Protein AF-A0A4R2LAF1-F1 (afdb_monomer)

Radius of gyration: 27.37 Å; Cα contacts (8 Å, |Δi|>4): 621; chains: 1; bounding box: 64×59×83 Å

pLDDT: mean 70.0, std 19.22, range [23.25, 94.69]

Foldseek 3Di:
DDPVVVVVVVVVVVVVVVVVVVVVPDDDDDDDDDDDDDDDPPPDPDLEWDFDQDDPPDDDDDDDDGDTKTWGQEVVSVCVPVQPPAPDWDKADDPFKIKIWGWDDDDAFIWTKIWIWGHDPRGIITDPDTFTGDQAVAWDWDDDPNWIKIKHKDALPKDKDKPVDDAFDWDGRDPRMIMTMYTDPDQPVNIWIAINNDTDDPVVVNPPPPDDLQFDWDLDPVVVVVRVVADPDWDWEDDPFKIKIKGFPAADPDLQKTKIWIAMFGADPRITTRRPPGGDIDIDGAFDWAWDQDPNWIKTKHKYAQPDPKDKDKPDDDDWDWDQDPPNMIITMYTDRDDPVPIWIDINNDTDDHVVVPD

Organism: NCBI:txid1796636

Sequence (359 aa):
MSRKKIIVLAIVLFFLINIWGFLSGNISLKFSRTKRAETEAVAEDSREKIIIEETAAGADDETQQAEQVVYYPTEEALIEEESKGTSNYFIVRGDSTLLFFREEDSDGIKSFYVLAFVIEADGYYYSQDTMRVKNASEQTLQINQGEYYIYFYVEDKDVVEDSLGGEFQRVPAGDGVELLARYIDCPIEEYELYINGVLMDLSDGYNLGDKSSEDIPFYTLEDYISALGLGEKYLLVQGDRTLLIVEESGEGNASDTLRFSFAAAEKINGAYYDRGENVKSGQVLLRRYMIEEVQGEYYMLYLRGAEENTEISDNREGVFQEMEVSNNAVVGAKYIDCPIEEYEFYIDGWRLDLSGAYE

Mean predicted aligned error: 19.07 Å

Solvent-accessible surface area (backbone atoms only — not comparable to full-atom values): 21678 Å² total; per-residue (Å²): 133,58,72,71,60,55,53,54,51,50,52,54,49,52,51,52,52,54,54,49,52,65,74,64,77,73,80,82,85,82,77,84,88,78,79,84,81,88,74,80,86,73,90,61,94,70,71,57,83,41,75,43,72,54,74,77,91,84,69,82,95,78,92,75,82,64,53,72,47,43,37,18,73,41,68,68,34,41,49,64,58,69,49,60,94,41,94,46,72,52,74,43,65,54,94,51,32,36,40,39,35,31,39,46,98,52,94,67,66,45,27,33,40,36,40,33,30,40,54,54,99,71,28,38,33,61,44,97,54,70,46,59,45,60,75,51,90,54,82,43,77,47,73,52,98,81,42,41,31,42,38,33,61,43,49,77,81,62,47,78,50,56,70,82,65,86,83,65,50,73,45,83,24,43,99,59,29,30,39,36,36,42,57,51,96,60,62,67,87,74,60,48,45,25,55,70,83,41,76,59,90,60,69,82,61,69,74,55,76,83,58,67,77,40,67,59,69,26,75,42,71,66,56,45,52,55,49,71,63,66,70,100,57,69,48,81,43,71,48,96,45,38,37,42,35,46,31,71,74,46,80,33,101,45,101,61,29,36,22,35,34,34,38,49,29,42,52,57,100,76,24,34,24,46,59,78,78,42,76,50,75,48,79,44,54,66,71,40,73,48,69,48,79,51,97,90,41,46,29,45,37,37,30,40,54,61,87,55,90,70,47,76,51,57,84,60,87,82,77,70,48,72,46,84,48,78,91,62,19,31,42,33,38,35,60,52,94,58,63,73,92,75,62,48,45,26,52,71,83,42,74,61,90,61,63,86,74,80,113

Secondary structure (DSSP, 8-state):
--HHHHHHHHHHHHHHHHHHHHHTT-----PPP----------------EEEEE--TT--SS----EEEEEESSHHHHHHHHTTT-S-EEEEE-SSEEEEEEEE--SSSPEEEEEEEEE-SS-EEEEEEEEEESS-SSPEEEEETTEEEEEEEEETT--EEESS-SPPEEEEEETTEEEEEEEE-S-GGG--EEETTEEP--GGGGG-TT--GGGPEESSHHHHHHHHT--S-EEEEE-SSEEEEEEEEEE-SSTTEEEEEEEEEEEETTEEE--SS--EEEEEETT-EEEEEETTEEEEEEEEETT----EEESSSSPPEEEEETTTEEEEEEE--S-GGG--EEETTEEP--GGG--

Nearest PDB structures (foldseek):
  1y8c-assembly1_A  TM=3.141E-01  e=1.176E-01  Clostridium acetobutylicum ATCC 824
  3apu-assembly2_B  TM=2.922E-01  e=4.318E-01  Homo sapiens
  3en8-assembly1_A-2  TM=4.208E-01  e=3.530E+00  Paraburkholderia xenovorans LB400
  4es7-assembly1_A  TM=2.622E-01  e=3.357E+00  Homo sapiens

Structure (mmCIF, N/CA/C/O backbone):
data_AF-A0A4R2LAF1-F1
#
_entry.id   AF-A0A4R2LAF1-F1
#
loop_
_atom_site.group_PDB
_atom_site.id
_atom_site.type_symbol
_atom_site.label_atom_id
_atom_site.label_alt_id
_atom_site.label_comp_id
_atom_site.label_asym_id
_atom_site.label_entity_id
_atom_site.label_seq_id
_atom_site.pdbx_PDB_ins_code
_atom_site.Cartn_x
_atom_site.Cartn_y
_atom_site.Cartn_z
_atom_site.occupancy
_atom_site.B_iso_or_equiv
_atom_site.auth_seq_id
_atom_site.auth_comp_id
_atom_site.auth_asym_id
_atom_site.auth_atom_id
_atom_site.pdbx_PDB_model_num
ATOM 1 N N . MET A 1 1 ? -36.585 -35.057 -46.734 1.00 51.88 1 MET A N 1
ATOM 2 C CA . MET A 1 1 ? -35.183 -34.703 -46.407 1.00 51.88 1 MET A CA 1
ATOM 3 C C . MET A 1 1 ? -35.034 -34.822 -44.889 1.00 51.88 1 MET A C 1
ATOM 5 O O . MET A 1 1 ? -35.897 -34.296 -44.200 1.00 51.88 1 MET A O 1
ATOM 9 N N . SER A 1 2 ? -34.088 -35.605 -44.347 1.00 48.56 2 SER A N 1
ATOM 10 C CA . SER A 1 2 ? -34.041 -35.837 -42.885 1.00 48.56 2 SER A CA 1
ATOM 11 C C . SER A 1 2 ? -33.645 -34.554 -42.138 1.00 48.56 2 SER A C 1
ATOM 13 O O . SER A 1 2 ? -32.868 -33.766 -42.673 1.00 48.56 2 SER A O 1
ATOM 15 N N . ARG A 1 3 ? -34.156 -34.336 -40.913 1.00 48.75 3 ARG A N 1
ATOM 16 C CA . ARG A 1 3 ? -33.916 -33.109 -40.115 1.00 48.75 3 ARG A CA 1
ATOM 17 C C . ARG A 1 3 ? -32.431 -32.726 -40.015 1.00 48.75 3 ARG A C 1
ATOM 19 O O . ARG A 1 3 ? -32.102 -31.551 -40.112 1.00 48.75 3 ARG A O 1
ATOM 26 N N . LYS A 1 4 ? -31.531 -33.715 -39.942 1.00 51.75 4 LYS A N 1
ATOM 27 C CA . LYS A 1 4 ? -30.073 -33.496 -39.941 1.00 51.75 4 LYS A CA 1
ATOM 28 C C . LYS A 1 4 ? -29.557 -32.863 -41.241 1.00 51.75 4 LYS A C 1
ATOM 30 O O . LYS A 1 4 ? -28.687 -32.008 -41.190 1.00 51.75 4 LYS A O 1
ATOM 35 N N . LYS A 1 5 ? -30.123 -33.222 -42.399 1.00 51.56 5 LYS A N 1
ATOM 36 C CA . LYS A 1 5 ? -29.744 -32.634 -43.696 1.00 51.56 5 LYS A CA 1
ATOM 37 C C . LYS A 1 5 ? -30.244 -31.196 -43.864 1.00 51.56 5 LYS A C 1
ATOM 39 O O . LYS A 1 5 ? -29.604 -30.435 -44.571 1.00 51.56 5 LYS A O 1
ATOM 44 N N . ILE A 1 6 ? -31.341 -30.820 -43.203 1.00 59.38 6 ILE A N 1
ATOM 45 C CA . ILE A 1 6 ? -31.889 -29.453 -43.254 1.00 59.38 6 ILE A CA 1
ATOM 46 C C . ILE A 1 6 ? -31.036 -28.497 -42.410 1.00 59.38 6 ILE A C 1
ATOM 48 O O . ILE A 1 6 ? -30.732 -27.398 -42.859 1.00 59.38 6 ILE A O 1
ATOM 52 N N . ILE A 1 7 ? -30.590 -28.940 -41.231 1.00 65.94 7 ILE A N 1
ATOM 53 C CA . ILE A 1 7 ? -29.748 -28.131 -40.336 1.00 65.94 7 ILE A CA 1
ATOM 54 C C . ILE A 1 7 ? -28.364 -27.898 -40.952 1.00 65.94 7 ILE A C 1
ATOM 56 O O . ILE A 1 7 ? -27.888 -26.769 -40.980 1.00 65.94 7 ILE A O 1
ATOM 60 N N . VAL A 1 8 ? -27.751 -28.937 -41.528 1.00 70.88 8 VAL A N 1
ATOM 61 C CA . VAL A 1 8 ? -26.454 -28.791 -42.211 1.00 70.88 8 VAL A CA 1
ATOM 62 C C . VAL A 1 8 ? -26.573 -27.869 -43.428 1.00 70.88 8 VAL A C 1
ATOM 64 O O . VAL A 1 8 ? -25.700 -27.036 -43.642 1.00 70.88 8 VAL A O 1
ATOM 67 N N . LEU A 1 9 ? -27.672 -27.948 -44.188 1.00 64.06 9 LEU A N 1
ATOM 68 C CA . LEU A 1 9 ? -27.901 -27.046 -45.318 1.00 64.06 9 LEU A CA 1
ATOM 69 C C . LEU A 1 9 ? -28.070 -25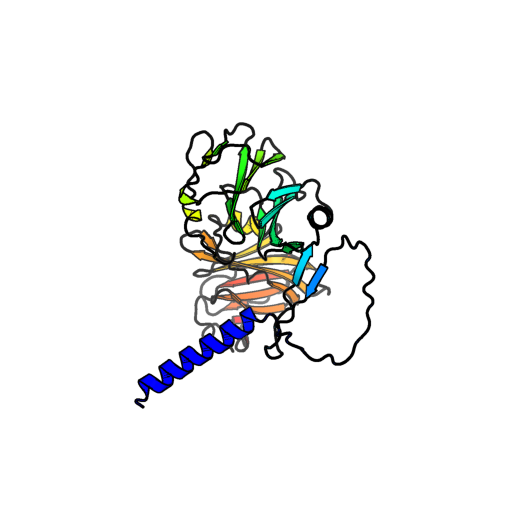.586 -44.864 1.00 64.06 9 LEU A C 1
ATOM 71 O O . LEU A 1 9 ? -27.550 -24.692 -45.521 1.00 64.06 9 LEU A O 1
ATOM 75 N N . ALA A 1 10 ? -28.747 -25.346 -43.737 1.00 64.44 10 ALA A N 1
ATOM 76 C CA . ALA A 1 10 ? -28.938 -24.006 -43.182 1.00 64.44 10 ALA A CA 1
ATOM 77 C C . ALA A 1 10 ? -27.623 -23.389 -42.685 1.00 64.44 10 ALA A C 1
ATOM 79 O O . ALA A 1 10 ? -27.360 -22.221 -42.955 1.00 64.44 10 ALA A O 1
ATOM 80 N N . ILE A 1 11 ? -26.768 -24.183 -42.034 1.00 72.44 11 ILE A N 1
ATOM 81 C CA . ILE A 1 11 ? -25.452 -23.729 -41.565 1.00 72.44 11 ILE A CA 1
ATOM 82 C C . ILE A 1 11 ? -24.539 -23.420 -42.758 1.00 72.44 11 ILE A C 1
ATOM 84 O O . ILE A 1 11 ? -23.915 -22.364 -42.798 1.00 72.44 11 ILE A O 1
ATOM 88 N N . VAL A 1 12 ? -24.515 -24.285 -43.777 1.00 71.94 12 VAL A N 1
ATOM 89 C CA . VAL A 1 12 ? -23.713 -24.054 -44.991 1.00 71.94 12 VAL A CA 1
ATOM 90 C C . VAL A 1 12 ? -24.200 -22.819 -45.761 1.00 71.94 12 VAL A C 1
ATOM 92 O O . VAL A 1 12 ? -23.376 -22.045 -46.242 1.00 71.94 12 VAL A O 1
ATOM 95 N N . LEU A 1 13 ? -25.515 -22.575 -45.834 1.00 67.31 13 LEU A N 1
ATOM 96 C CA . LEU A 1 13 ? -26.056 -21.344 -46.424 1.00 67.31 13 LEU A CA 1
ATOM 97 C C . LEU A 1 13 ? -25.692 -20.098 -45.610 1.00 67.31 13 LEU A C 1
ATOM 99 O O . LEU A 1 13 ? -25.365 -19.073 -46.201 1.00 67.31 13 LEU A O 1
ATOM 103 N N . PHE A 1 14 ? -25.708 -20.181 -44.279 1.00 68.31 14 PHE A N 1
ATOM 104 C CA . PHE A 1 14 ? -25.339 -19.063 -43.412 1.00 68.31 14 PHE A CA 1
ATOM 105 C C . PHE A 1 14 ? -23.860 -18.687 -43.576 1.00 68.31 14 PHE A C 1
ATOM 107 O O . PHE A 1 14 ? -23.536 -17.507 -43.705 1.00 68.31 14 PHE A O 1
ATOM 114 N N . PHE A 1 15 ? -22.966 -19.676 -43.674 1.00 64.25 15 PHE A N 1
ATOM 115 C CA . PHE A 1 15 ? -21.549 -19.424 -43.951 1.00 64.25 15 PHE A CA 1
ATOM 116 C C . PHE A 1 15 ? -21.315 -18.883 -45.365 1.00 64.25 15 PHE A C 1
ATOM 118 O O . PHE A 1 15 ? -20.541 -17.945 -45.528 1.00 64.25 15 PHE A O 1
ATOM 125 N N . LEU A 1 16 ? -22.020 -19.393 -46.382 1.00 65.88 16 LEU A N 1
ATOM 126 C CA . LEU A 1 16 ? -21.902 -18.871 -47.748 1.00 65.88 16 LEU A CA 1
ATOM 127 C C . LEU A 1 16 ? -22.383 -17.418 -47.866 1.00 65.88 16 LEU A C 1
ATOM 129 O O . LEU A 1 16 ? -21.746 -16.641 -48.567 1.00 65.88 16 LEU A O 1
ATOM 133 N N . ILE A 1 17 ? -23.449 -17.022 -47.163 1.00 62.84 17 ILE A N 1
ATOM 134 C CA . ILE A 1 17 ? -23.952 -15.636 -47.178 1.00 62.84 17 ILE A CA 1
ATOM 135 C C . ILE A 1 17 ? -22.971 -14.680 -46.484 1.00 62.84 17 ILE A C 1
ATOM 137 O O . ILE A 1 17 ? -22.702 -13.602 -47.010 1.00 62.84 17 ILE A O 1
ATOM 141 N N . ASN A 1 18 ? -22.391 -15.078 -45.348 1.00 57.53 18 ASN A N 1
ATOM 142 C CA . ASN A 1 18 ? -21.441 -14.231 -44.618 1.00 57.53 18 ASN A CA 1
ATOM 143 C C . ASN A 1 18 ? -20.094 -14.100 -45.345 1.00 57.53 18 ASN A C 1
ATOM 145 O O . ASN A 1 18 ? -19.550 -13.001 -45.436 1.00 57.53 18 ASN A O 1
ATOM 149 N N . ILE A 1 19 ? -19.590 -15.187 -45.939 1.00 57.34 19 ILE A N 1
ATOM 150 C CA . ILE A 1 19 ? -18.337 -15.162 -46.708 1.00 57.34 19 ILE A CA 1
ATOM 151 C C . ILE A 1 19 ? -18.513 -14.360 -48.008 1.00 57.34 19 ILE A C 1
ATOM 153 O O . ILE A 1 19 ? -17.607 -13.630 -48.407 1.00 57.34 19 ILE A O 1
ATOM 157 N N . TRP A 1 20 ? -19.687 -14.422 -48.649 1.00 45.25 20 TRP A N 1
ATOM 158 C CA . TRP A 1 20 ? -19.956 -13.615 -49.843 1.00 45.25 20 TRP A CA 1
ATOM 159 C C . TRP A 1 20 ? -20.172 -12.129 -49.515 1.00 45.25 20 TRP A C 1
ATOM 161 O O . TRP A 1 20 ? -19.710 -11.279 -50.271 1.00 45.25 20 TRP A O 1
ATOM 171 N N . GLY A 1 21 ? -20.764 -11.808 -48.356 1.00 47.09 21 GLY A N 1
ATOM 172 C CA . GLY A 1 21 ? -20.890 -10.434 -47.854 1.00 47.09 21 GLY A CA 1
ATOM 173 C C . GLY A 1 21 ? -19.552 -9.773 -47.494 1.00 47.09 21 GLY A C 1
ATOM 174 O O . GLY A 1 21 ? -19.385 -8.578 -47.732 1.00 47.09 21 GLY A O 1
ATOM 175 N N . PHE A 1 22 ? -18.576 -10.548 -47.004 1.00 47.38 22 PHE A N 1
ATOM 176 C CA . PHE A 1 22 ? -17.222 -10.054 -46.717 1.00 47.38 22 PHE A CA 1
ATOM 177 C C . PHE A 1 22 ? -16.368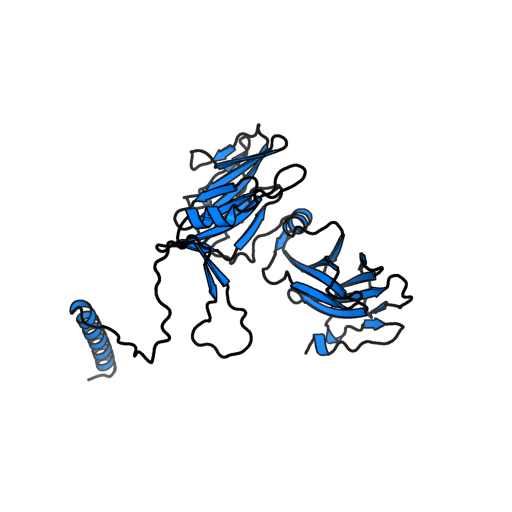 -9.861 -47.983 1.00 47.38 22 PHE A C 1
ATOM 179 O O . PHE A 1 22 ? -15.581 -8.921 -48.056 1.00 47.38 22 PHE A O 1
ATOM 186 N N . LEU A 1 23 ? -16.548 -10.698 -49.013 1.00 44.31 23 LEU A N 1
ATOM 187 C CA . LEU A 1 23 ? -15.782 -10.615 -50.267 1.00 44.31 23 LEU A CA 1
ATOM 188 C C . LEU A 1 23 ? -16.330 -9.590 -51.279 1.00 44.31 23 LEU A C 1
ATOM 190 O O . LEU A 1 23 ? -15.608 -9.222 -52.204 1.00 44.31 23 LEU A O 1
ATOM 194 N N . SER A 1 24 ? -17.568 -9.097 -51.123 1.00 44.06 24 SER A N 1
ATOM 195 C CA . SER A 1 24 ? -18.147 -8.068 -52.007 1.00 44.06 24 SER A CA 1
ATOM 196 C C . SER A 1 24 ? -18.028 -6.626 -51.492 1.00 44.06 24 SER A C 1
ATOM 198 O O . SER A 1 24 ? -18.596 -5.727 -52.110 1.00 44.06 24 SER A O 1
ATOM 200 N N . GLY A 1 25 ? -17.312 -6.387 -50.384 1.00 39.44 25 GLY A N 1
ATOM 201 C CA . GLY A 1 25 ? -16.879 -5.048 -49.954 1.00 39.44 25 GLY A CA 1
ATOM 202 C C . GLY A 1 25 ? -17.988 -4.003 -49.793 1.00 39.44 25 GLY A C 1
ATOM 203 O O . GLY A 1 25 ? -17.769 -2.839 -50.118 1.00 39.44 25 GLY A O 1
ATOM 204 N N . ASN A 1 26 ? -19.194 -4.391 -49.359 1.00 38.59 26 ASN A N 1
ATOM 205 C CA . ASN A 1 26 ? -20.314 -3.451 -49.313 1.00 38.59 26 ASN A CA 1
ATOM 206 C C . ASN A 1 26 ? -21.354 -3.790 -48.233 1.00 38.59 26 ASN A C 1
ATOM 208 O O . ASN A 1 26 ? -22.488 -4.151 -48.540 1.00 38.59 26 ASN A O 1
ATOM 212 N N . ILE A 1 27 ? -20.978 -3.648 -46.958 1.00 35.06 27 ILE A N 1
ATOM 213 C CA . ILE A 1 27 ? -21.937 -3.436 -45.864 1.00 35.06 27 ILE A CA 1
ATOM 214 C C . ILE A 1 27 ? -21.421 -2.281 -44.999 1.00 35.06 27 ILE A C 1
ATOM 216 O O . ILE A 1 27 ? -20.569 -2.448 -44.137 1.00 35.06 27 ILE A O 1
ATOM 220 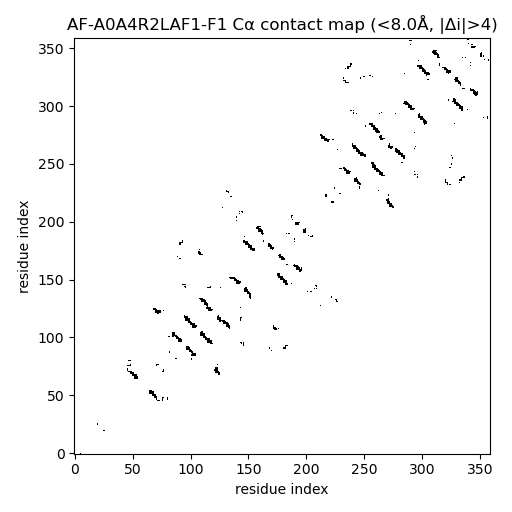N N . SER A 1 28 ? -21.958 -1.089 -45.265 1.00 31.44 28 SER A N 1
ATOM 221 C CA . SER A 1 28 ? -21.943 0.050 -44.348 1.00 31.44 28 SER A CA 1
ATOM 222 C C . SER A 1 28 ? -23.150 -0.092 -43.421 1.00 31.44 28 SER A C 1
ATOM 224 O O . SER A 1 28 ? -24.297 -0.005 -43.870 1.00 31.44 28 SER A O 1
ATOM 226 N N . LEU A 1 29 ? -22.906 -0.333 -42.133 1.00 28.75 29 LEU A N 1
ATOM 227 C CA . LEU A 1 29 ? -23.944 -0.256 -41.109 1.00 28.75 29 LEU A CA 1
ATOM 228 C C . LEU A 1 29 ? -24.197 1.220 -40.779 1.00 28.75 29 LEU A C 1
ATOM 230 O O . LEU A 1 29 ? -23.429 1.876 -40.083 1.00 28.75 29 LEU A O 1
ATOM 234 N N . LYS A 1 30 ? -25.292 1.749 -41.334 1.00 27.64 30 LYS A N 1
ATOM 235 C CA . LYS A 1 30 ?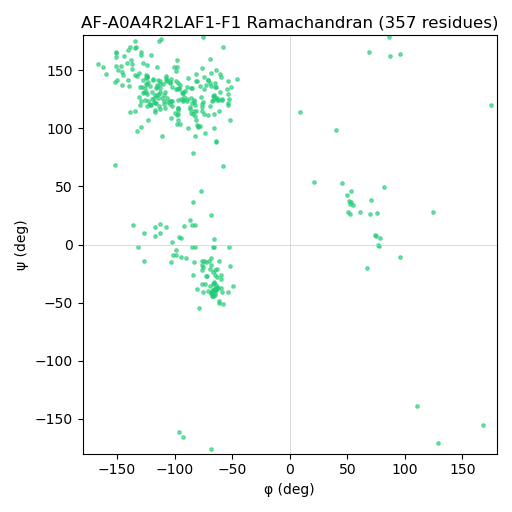 -25.884 3.034 -40.953 1.00 27.64 30 LYS A CA 1
ATOM 236 C C . LYS A 1 30 ? -26.520 2.910 -39.568 1.00 27.64 30 LYS A C 1
ATOM 238 O O . LYS A 1 30 ? -27.587 2.312 -39.460 1.00 27.64 30 LYS A O 1
ATOM 243 N N . PHE A 1 31 ? -25.951 3.576 -38.567 1.00 24.70 31 PHE A N 1
ATOM 244 C CA . PHE A 1 31 ? -26.720 4.024 -37.407 1.00 24.70 31 PHE A CA 1
ATOM 245 C C . PHE A 1 31 ? -27.200 5.462 -37.626 1.00 24.70 31 PHE A C 1
ATOM 247 O O . PHE A 1 31 ? -26.482 6.346 -38.096 1.00 24.70 31 PHE A O 1
ATOM 254 N N . SER A 1 32 ? -28.494 5.654 -37.401 1.00 24.77 32 SER A N 1
ATOM 255 C CA . SER A 1 32 ? -29.258 6.863 -37.679 1.00 24.77 32 SER A CA 1
ATOM 256 C C . SER A 1 32 ? -28.845 8.033 -36.786 1.00 24.77 32 SER A C 1
ATOM 258 O O . SER A 1 32 ? -28.983 7.971 -35.569 1.00 24.77 32 SER A O 1
ATOM 260 N N . ARG A 1 33 ? -28.445 9.144 -37.416 1.00 26.12 33 ARG A N 1
ATOM 261 C CA . ARG A 1 33 ? -28.386 10.477 -36.801 1.00 26.12 33 ARG A CA 1
ATOM 262 C C . ARG A 1 33 ? -29.767 10.902 -36.294 1.00 26.12 33 ARG A C 1
ATOM 264 O O . ARG A 1 33 ? -30.672 11.079 -37.110 1.00 26.12 33 ARG A O 1
ATOM 271 N N . THR A 1 34 ? -29.855 11.254 -35.012 1.00 24.64 34 THR A N 1
ATOM 272 C CA . THR A 1 34 ? -30.802 12.273 -34.536 1.00 24.64 34 THR A CA 1
ATOM 273 C C . THR A 1 34 ? -30.022 13.382 -33.821 1.00 24.64 34 THR A C 1
ATOM 275 O O . THR A 1 34 ? -29.471 13.172 -32.755 1.00 24.64 34 THR A O 1
ATOM 278 N N . LYS A 1 35 ? -29.944 14.536 -34.502 1.00 23.25 35 LYS A N 1
ATOM 279 C CA . LYS A 1 35 ? -29.621 15.916 -34.070 1.00 23.25 35 LYS A CA 1
ATOM 280 C C . LYS A 1 35 ? -28.495 16.189 -33.044 1.00 23.25 35 LYS A C 1
ATOM 282 O O . LYS A 1 35 ? -28.727 16.254 -31.849 1.00 23.25 35 LYS A O 1
ATOM 287 N N . ARG A 1 36 ? -27.337 16.561 -33.613 1.00 25.62 36 ARG A N 1
ATOM 288 C CA . ARG A 1 36 ? -26.489 17.748 -33.329 1.00 25.62 36 ARG A CA 1
ATOM 289 C C . ARG A 1 36 ? -26.881 18.590 -32.092 1.00 25.62 36 ARG A C 1
ATOM 291 O O . ARG A 1 36 ? -27.859 19.333 -32.156 1.00 25.62 36 ARG A O 1
ATOM 298 N N . ALA A 1 37 ? -26.016 18.600 -31.082 1.00 23.88 37 ALA A N 1
ATOM 299 C CA . ALA A 1 37 ? -25.466 19.858 -30.586 1.00 23.88 37 ALA A CA 1
ATOM 300 C C . ALA A 1 37 ? -24.103 20.027 -31.273 1.00 23.88 37 ALA A C 1
ATOM 302 O O . ALA A 1 37 ? -23.302 19.096 -31.321 1.00 23.88 37 ALA A O 1
ATOM 303 N N . GLU A 1 38 ? -23.918 21.154 -31.949 1.00 29.48 38 GLU A N 1
ATOM 304 C CA . GLU A 1 38 ? -22.621 21.559 -32.475 1.00 29.48 38 GLU A CA 1
ATOM 305 C C . GLU A 1 38 ? -21.733 21.921 -31.288 1.00 29.48 38 GLU A C 1
ATOM 307 O O . GLU A 1 38 ? -22.041 22.870 -30.574 1.00 29.48 38 GLU A O 1
ATOM 312 N N . THR A 1 39 ? -20.627 21.208 -31.123 1.00 27.20 39 THR A N 1
ATOM 313 C CA . THR A 1 39 ? -19.426 21.809 -30.554 1.00 27.20 39 THR A CA 1
ATOM 314 C C . THR A 1 39 ? -18.338 21.576 -31.583 1.00 27.20 39 THR A C 1
ATOM 316 O O . THR A 1 39 ? -18.121 20.456 -32.049 1.00 27.20 39 THR A O 1
ATOM 319 N N . GLU A 1 40 ? -17.796 22.679 -32.076 1.00 25.28 40 GLU A N 1
ATOM 320 C CA . GLU A 1 40 ? -16.777 22.719 -33.106 1.00 25.28 40 GLU A CA 1
ATOM 321 C C . GLU A 1 40 ? -15.592 21.845 -32.700 1.00 25.28 40 GLU A C 1
ATOM 323 O O . GLU A 1 40 ? -15.039 21.991 -31.613 1.00 25.28 40 GLU A O 1
ATOM 328 N N . ALA A 1 41 ? -15.175 20.968 -33.612 1.00 31.64 41 ALA A N 1
ATOM 329 C CA . ALA A 1 41 ? -13.794 20.534 -33.655 1.00 31.64 41 ALA A CA 1
ATOM 330 C C . ALA A 1 41 ? -12.954 21.770 -33.999 1.00 31.64 41 ALA A C 1
ATOM 332 O O . ALA A 1 41 ? -12.729 22.079 -35.172 1.00 31.64 41 ALA A O 1
ATOM 333 N N . VAL A 1 42 ? -12.547 22.511 -32.973 1.00 26.58 42 VAL A N 1
ATOM 334 C CA . VAL A 1 42 ? -11.349 23.332 -33.056 1.00 26.58 42 VAL A CA 1
ATOM 335 C C . VAL A 1 42 ? -10.207 22.358 -32.827 1.00 26.58 42 VAL A C 1
ATOM 337 O O . VAL A 1 42 ? -9.975 21.894 -31.718 1.00 26.58 42 VAL A O 1
ATOM 340 N N . ALA A 1 43 ? -9.551 21.985 -33.922 1.00 32.03 43 ALA A N 1
ATOM 341 C CA . ALA A 1 43 ? -8.208 21.449 -33.867 1.00 32.03 43 ALA A CA 1
ATOM 342 C C . ALA A 1 43 ? -7.302 22.565 -33.330 1.00 32.03 43 ALA A C 1
ATOM 344 O O . ALA A 1 43 ? -6.795 23.385 -34.095 1.00 32.03 43 ALA A O 1
ATOM 345 N N . GLU A 1 44 ? -7.174 22.626 -32.011 1.00 25.92 44 GLU A N 1
ATOM 346 C CA . GLU A 1 44 ? -6.056 23.264 -31.337 1.00 25.92 44 GLU A CA 1
ATOM 347 C C . GLU A 1 44 ? -5.229 22.153 -30.694 1.00 25.92 44 GLU A C 1
ATOM 349 O O . GLU A 1 44 ? -5.760 21.163 -30.203 1.00 25.92 44 GLU A O 1
ATOM 354 N N . ASP A 1 45 ? -3.922 22.311 -30.815 1.00 33.03 45 ASP A N 1
ATOM 355 C CA . ASP A 1 45 ? -2.819 21.468 -30.364 1.00 33.03 45 ASP A CA 1
ATOM 356 C C . ASP A 1 45 ? -2.863 21.244 -28.835 1.00 33.03 45 ASP A C 1
ATOM 358 O O . ASP A 1 45 ? -2.054 21.796 -28.090 1.00 33.03 45 ASP A O 1
ATOM 362 N N . SER A 1 46 ? -3.869 20.521 -28.332 1.00 35.94 46 SER A N 1
ATOM 363 C CA . SER A 1 46 ? -4.100 20.363 -26.897 1.00 35.94 46 SER A CA 1
ATOM 364 C C . SER A 1 46 ? -3.201 19.263 -26.337 1.00 35.94 46 SER A C 1
ATOM 366 O O . SER A 1 46 ? -3.561 18.087 -26.315 1.00 35.94 46 SER A O 1
ATOM 368 N N . ARG A 1 47 ? -2.030 19.668 -25.841 1.00 42.84 47 ARG A N 1
ATOM 369 C CA . ARG A 1 47 ? -1.123 18.881 -24.984 1.00 42.84 47 ARG A CA 1
ATOM 370 C C . ARG A 1 47 ? -1.697 18.617 -23.580 1.00 42.84 47 ARG A C 1
ATOM 372 O O . ARG A 1 47 ? -0.951 18.502 -22.617 1.00 42.84 47 ARG A O 1
ATOM 379 N N . GLU A 1 48 ? -3.016 18.620 -23.436 1.00 45.25 48 GLU A N 1
ATOM 380 C CA . GLU A 1 48 ? -3.686 18.606 -22.138 1.00 45.25 48 GLU A CA 1
ATOM 381 C C . GLU A 1 48 ? -4.139 17.188 -21.778 1.00 45.25 48 GLU A C 1
ATOM 383 O O . GLU A 1 48 ? -4.613 16.440 -22.634 1.00 45.25 48 GLU A O 1
ATOM 388 N N . LYS A 1 49 ? -4.002 16.836 -20.493 1.00 41.50 49 LYS A N 1
ATOM 389 C CA . LYS A 1 49 ? -4.589 15.639 -19.879 1.00 41.50 49 LYS A CA 1
ATOM 390 C C . LYS A 1 49 ? -6.088 15.594 -20.165 1.00 41.50 49 LYS A C 1
ATOM 392 O O . LYS A 1 49 ? -6.804 16.535 -19.819 1.00 41.50 49 LYS A O 1
ATOM 397 N N . ILE A 1 50 ? -6.571 14.494 -20.736 1.00 47.16 50 ILE A N 1
ATOM 398 C CA . ILE A 1 50 ? -8.003 14.296 -20.972 1.00 47.16 50 ILE A CA 1
ATOM 399 C C . ILE A 1 50 ? -8.511 13.277 -19.958 1.00 47.16 50 ILE A C 1
ATOM 401 O O . ILE A 1 50 ? -8.006 12.159 -19.884 1.00 47.16 50 ILE A O 1
ATOM 405 N N . ILE A 1 51 ? -9.505 13.675 -19.168 1.00 47.72 51 ILE A N 1
ATOM 406 C CA . ILE A 1 51 ? -10.243 12.774 -18.283 1.00 47.72 51 ILE A CA 1
ATOM 407 C C . ILE A 1 51 ? -11.527 12.410 -19.021 1.00 47.72 51 ILE A C 1
ATOM 409 O O . ILE A 1 51 ? -12.367 13.279 -19.264 1.00 47.72 51 ILE A O 1
ATOM 413 N N . ILE A 1 52 ? -11.650 11.149 -19.429 1.00 43.69 52 ILE A N 1
ATOM 414 C CA . ILE A 1 52 ? -12.857 10.632 -20.074 1.00 43.69 52 ILE A CA 1
ATOM 415 C C . ILE A 1 52 ? -13.685 9.942 -18.992 1.00 43.69 52 ILE A C 1
ATOM 417 O O . ILE A 1 52 ? -13.254 8.953 -18.408 1.00 43.69 52 ILE A O 1
ATOM 421 N N . GLU A 1 53 ? -14.871 10.481 -18.715 1.00 35.72 53 GLU A N 1
ATOM 422 C CA . GLU A 1 53 ? -15.883 9.795 -17.912 1.00 35.72 53 GLU A CA 1
ATOM 423 C C . GLU A 1 53 ? -16.599 8.790 -18.819 1.00 35.72 53 GLU A C 1
ATOM 425 O O . GLU A 1 53 ? -17.447 9.174 -19.634 1.00 35.72 53 GLU A O 1
ATOM 430 N N . GLU A 1 54 ? -16.245 7.508 -18.730 1.00 36.16 54 GLU A N 1
ATOM 431 C CA . GLU A 1 54 ? -16.933 6.479 -19.505 1.00 36.16 54 GLU A CA 1
ATOM 432 C C . GLU A 1 54 ? -18.170 5.993 -18.738 1.00 36.16 54 GLU A C 1
ATOM 434 O O . GLU A 1 54 ? -18.092 5.453 -17.637 1.00 36.16 54 GLU A O 1
ATOM 439 N N . THR A 1 55 ? -19.357 6.219 -19.306 1.00 30.92 55 THR A N 1
ATOM 440 C CA . THR A 1 55 ? -20.599 5.597 -18.830 1.00 30.92 55 THR A CA 1
ATOM 441 C C . THR A 1 55 ? -20.860 4.373 -19.695 1.00 30.92 55 THR A C 1
ATOM 443 O O . THR A 1 55 ? -21.145 4.506 -20.889 1.00 30.92 55 THR A O 1
ATOM 446 N N . ALA A 1 56 ? -20.760 3.177 -19.110 1.00 31.86 56 ALA A N 1
ATOM 447 C CA . ALA A 1 56 ? -21.020 1.928 -19.816 1.00 31.86 56 ALA A CA 1
ATOM 448 C C . ALA A 1 56 ? -22.405 1.964 -20.489 1.00 31.86 56 ALA A C 1
ATOM 450 O O . ALA A 1 56 ? -23.444 2.159 -19.851 1.00 31.86 56 ALA A O 1
ATOM 451 N N . ALA A 1 57 ? -22.438 1.784 -21.810 1.00 30.31 57 ALA A N 1
ATOM 452 C CA . ALA A 1 57 ? -23.680 1.824 -22.567 1.00 30.31 57 ALA A CA 1
ATOM 453 C C . ALA A 1 57 ? -24.517 0.556 -22.317 1.00 30.31 57 ALA A C 1
ATOM 455 O O . ALA A 1 57 ? -24.350 -0.450 -23.007 1.00 30.31 57 ALA A O 1
ATOM 456 N N . GLY A 1 58 ? -25.474 0.631 -21.384 1.00 37.31 58 GLY A N 1
ATOM 457 C CA . GLY A 1 58 ? -26.607 -0.302 -21.320 1.00 37.31 58 GLY A CA 1
ATOM 458 C C . GLY A 1 58 ? -26.842 -1.067 -20.015 1.00 37.31 58 GLY A C 1
ATOM 459 O O . GLY A 1 58 ? -27.422 -2.149 -20.088 1.00 37.31 58 GLY A O 1
ATOM 460 N N . ALA A 1 59 ? -26.462 -0.537 -18.854 1.00 31.19 59 ALA A N 1
ATOM 461 C CA . ALA A 1 59 ? -26.878 -1.078 -17.557 1.00 31.19 59 ALA A CA 1
ATOM 462 C C . ALA A 1 59 ? -27.685 -0.032 -16.771 1.00 31.19 59 ALA A C 1
ATOM 464 O O . ALA A 1 59 ? -27.432 1.164 -16.897 1.00 31.19 59 ALA A O 1
ATOM 465 N N . ASP A 1 60 ? -28.708 -0.500 -16.052 1.00 32.59 60 ASP A N 1
ATOM 466 C CA . ASP A 1 60 ? -29.696 0.327 -15.361 1.00 32.59 60 ASP A CA 1
ATOM 467 C C . ASP A 1 60 ? -29.073 1.253 -14.301 1.00 32.59 60 ASP A C 1
ATOM 469 O O . ASP A 1 60 ? -28.107 0.925 -13.615 1.00 32.59 60 ASP A O 1
ATOM 473 N N . ASP A 1 61 ? -29.691 2.425 -14.223 1.00 38.31 61 ASP A N 1
ATOM 474 C CA . ASP A 1 61 ? -29.390 3.595 -13.408 1.00 38.31 61 ASP A CA 1
ATOM 475 C C . ASP A 1 61 ? -29.578 3.273 -11.914 1.00 38.31 61 ASP A C 1
ATOM 477 O O . ASP A 1 61 ? -30.711 3.182 -11.451 1.00 38.31 61 ASP A O 1
ATOM 481 N N . GLU A 1 62 ? -28.480 3.011 -11.197 1.00 35.03 62 GLU A N 1
ATOM 482 C CA . GLU A 1 62 ? -28.209 3.432 -9.809 1.00 35.03 62 GLU A CA 1
ATOM 483 C C . GLU A 1 62 ? -26.883 2.790 -9.331 1.00 35.03 62 GLU A C 1
ATOM 485 O O . GLU A 1 62 ? -26.759 1.572 -9.251 1.00 35.03 62 GLU A O 1
ATOM 490 N N . THR A 1 63 ? -25.897 3.627 -8.968 1.00 36.12 63 THR A N 1
ATOM 491 C CA . THR A 1 63 ? -24.635 3.308 -8.242 1.00 36.12 63 THR A CA 1
ATOM 492 C C . THR A 1 63 ? -23.413 2.752 -8.997 1.00 36.12 63 THR A C 1
ATOM 494 O O . THR A 1 63 ? -22.744 1.849 -8.506 1.00 36.12 63 THR A O 1
ATOM 497 N N . GLN A 1 64 ? -22.992 3.371 -10.104 1.00 32.59 64 GLN A N 1
ATOM 498 C CA . GLN A 1 64 ? -21.587 3.259 -10.543 1.00 32.59 64 GLN A CA 1
ATOM 499 C C . GLN A 1 64 ? -20.915 4.636 -10.550 1.00 32.59 64 GLN A C 1
ATOM 501 O O . GLN A 1 64 ? -21.404 5.573 -11.181 1.00 32.59 64 GLN A O 1
ATOM 506 N N . GLN A 1 65 ? -19.816 4.773 -9.798 1.00 30.64 65 GLN A N 1
ATOM 507 C CA . GLN A 1 65 ? -18.872 5.876 -9.988 1.00 30.64 65 GLN A CA 1
ATOM 508 C C . GLN A 1 65 ? -18.318 5.767 -11.411 1.00 30.64 65 GLN A C 1
ATOM 510 O O . GLN A 1 65 ? -17.944 4.678 -11.837 1.00 30.64 65 GLN A O 1
ATOM 515 N N . ALA A 1 66 ? -18.313 6.875 -12.153 1.00 27.55 66 ALA A N 1
ATOM 516 C CA . ALA A 1 66 ? -17.723 6.912 -13.484 1.00 27.55 66 ALA A CA 1
ATOM 517 C C . ALA A 1 66 ? -16.241 6.525 -13.394 1.00 27.55 66 ALA A C 1
ATOM 519 O O . ALA A 1 66 ? -15.485 7.145 -12.642 1.00 27.55 66 ALA A O 1
ATOM 520 N N . GLU A 1 67 ? -15.842 5.507 -14.150 1.00 36.88 67 GLU A N 1
ATOM 521 C CA . GLU A 1 67 ? -14.448 5.106 -14.298 1.00 36.88 67 GLU A CA 1
ATOM 522 C C . GLU A 1 67 ? -13.725 6.260 -15.013 1.00 36.88 67 GLU A C 1
ATOM 524 O O . GLU A 1 67 ? -14.062 6.620 -16.145 1.00 36.88 67 GLU A O 1
ATOM 529 N N . GLN A 1 68 ? -12.813 6.941 -14.314 1.00 38.81 68 GLN A N 1
ATOM 530 C CA . GLN A 1 68 ? -12.040 8.032 -14.905 1.00 38.81 68 GLN A CA 1
ATOM 531 C C . GLN A 1 68 ? -10.899 7.437 -15.723 1.00 38.81 68 GLN A C 1
ATOM 533 O O . GLN A 1 68 ? -9.866 7.055 -15.176 1.00 38.81 68 GLN A O 1
ATOM 538 N N . VAL A 1 69 ? -11.061 7.398 -17.043 1.00 51.62 69 VAL A N 1
ATOM 539 C CA . VAL A 1 69 ? -9.980 7.015 -17.951 1.00 51.62 69 VAL A CA 1
ATOM 540 C C . VAL A 1 69 ? -9.097 8.242 -18.167 1.00 51.62 69 VAL A C 1
ATOM 542 O O . VAL A 1 69 ? -9.494 9.214 -18.817 1.00 51.62 69 VAL A O 1
ATOM 545 N N . VAL A 1 70 ? -7.905 8.228 -17.570 1.00 58.84 70 VAL A N 1
ATOM 546 C CA . VAL A 1 70 ? -6.881 9.256 -17.791 1.00 58.84 70 VAL A CA 1
ATOM 547 C C . VAL A 1 70 ? -6.115 8.918 -19.069 1.00 58.84 70 VAL A C 1
ATOM 549 O O . VAL A 1 70 ? -5.497 7.858 -19.163 1.00 58.84 70 VAL A O 1
ATOM 552 N N . TYR A 1 71 ? -6.156 9.836 -20.036 1.00 69.38 71 TYR A N 1
ATOM 553 C CA . TYR A 1 71 ? -5.566 9.678 -21.364 1.00 69.38 71 TYR A CA 1
ATOM 554 C C . TYR A 1 71 ? -4.574 10.797 -21.694 1.00 69.38 71 TYR A C 1
ATOM 556 O O . TYR A 1 71 ? -4.851 11.987 -21.488 1.00 69.38 71 TYR A O 1
ATOM 564 N N . TYR A 1 72 ? -3.452 10.398 -22.294 1.00 74.44 72 TYR A N 1
ATOM 565 C CA . TYR A 1 72 ? -2.423 11.281 -22.829 1.00 74.44 72 TYR A CA 1
ATOM 566 C C . TYR A 1 72 ? -2.213 11.023 -24.331 1.00 74.44 72 TYR A C 1
ATOM 568 O O . TYR A 1 72 ? -1.807 9.922 -24.704 1.00 74.44 72 TYR A O 1
ATOM 576 N N . PRO A 1 73 ? -2.417 12.026 -25.210 1.00 72.75 73 PRO A N 1
ATOM 577 C CA . PRO A 1 73 ? -2.279 11.846 -26.660 1.00 72.75 73 PRO A CA 1
ATOM 578 C C . PRO A 1 73 ? -0.857 11.514 -27.129 1.00 72.75 73 PRO A C 1
ATOM 580 O O . PRO A 1 73 ? -0.668 10.949 -28.203 1.00 72.75 73 PRO A O 1
ATOM 583 N N . THR A 1 74 ? 0.160 11.927 -26.369 1.00 84.19 74 THR A N 1
ATOM 584 C CA . THR A 1 74 ? 1.569 11.649 -26.666 1.00 84.19 74 THR A CA 1
ATOM 585 C C . THR A 1 74 ? 2.347 11.414 -25.379 1.00 84.19 74 THR A C 1
ATOM 587 O O . THR A 1 74 ? 1.919 11.826 -24.297 1.00 84.19 74 THR A O 1
ATOM 590 N N . GLU A 1 75 ? 3.526 10.805 -25.497 1.00 86.50 75 GLU A N 1
ATOM 591 C CA . GLU A 1 75 ? 4.401 10.612 -24.342 1.00 86.50 75 GLU A CA 1
ATOM 592 C C . GLU A 1 75 ? 4.888 11.941 -23.773 1.00 86.50 75 GLU A C 1
ATOM 594 O O . GLU A 1 75 ? 5.024 12.085 -22.566 1.00 86.50 75 GLU A O 1
ATOM 599 N N . GLU A 1 76 ? 5.127 12.940 -24.625 1.00 88.88 76 GLU A N 1
ATOM 600 C CA . GLU A 1 76 ? 5.527 14.268 -24.170 1.00 88.88 76 GLU A CA 1
ATOM 601 C C . GLU A 1 76 ? 4.440 14.917 -23.312 1.00 88.88 76 GLU A C 1
ATOM 603 O O . GLU A 1 76 ? 4.779 15.572 -22.333 1.00 88.88 76 GLU A O 1
ATOM 608 N N . ALA A 1 77 ? 3.159 14.716 -23.643 1.00 82.25 77 ALA A N 1
ATOM 609 C CA . ALA A 1 77 ? 2.046 15.208 -22.831 1.00 82.25 77 ALA A CA 1
ATOM 610 C C . ALA A 1 77 ? 1.959 14.471 -21.485 1.00 82.25 77 ALA A C 1
ATOM 612 O O . ALA A 1 77 ? 1.776 15.112 -20.452 1.00 82.25 77 ALA A O 1
ATOM 613 N N . LEU A 1 78 ? 2.154 13.146 -21.490 1.00 85.38 78 LEU A N 1
ATOM 614 C CA . LEU A 1 78 ? 2.248 12.340 -20.268 1.00 85.38 78 LEU A CA 1
ATOM 615 C C . LEU A 1 78 ? 3.388 12.838 -19.377 1.00 85.38 78 LEU A C 1
ATOM 617 O O . LEU A 1 78 ? 3.174 13.127 -18.205 1.00 85.38 78 LEU A O 1
ATOM 621 N N . ILE A 1 79 ? 4.589 12.995 -19.937 1.00 89.44 79 ILE A N 1
ATOM 622 C CA . ILE A 1 79 ? 5.768 13.477 -19.215 1.00 89.44 79 ILE A CA 1
ATOM 623 C C . ILE A 1 79 ? 5.533 14.889 -18.685 1.00 89.44 79 ILE A C 1
ATOM 625 O O . ILE A 1 79 ? 5.810 15.152 -17.518 1.00 89.44 79 ILE A O 1
ATOM 629 N N . GLU A 1 80 ? 5.050 15.809 -19.523 1.00 86.69 80 GLU A N 1
ATOM 630 C CA . GLU A 1 80 ? 4.818 17.202 -19.138 1.00 86.69 80 GLU A CA 1
ATOM 631 C C . GLU A 1 80 ? 3.824 17.305 -17.983 1.00 86.69 80 GLU A C 1
ATOM 633 O O . GLU A 1 80 ? 4.018 18.153 -17.118 1.00 86.69 80 GLU A O 1
ATOM 638 N N . GLU A 1 81 ? 2.795 16.459 -17.943 1.00 82.12 81 GLU A N 1
ATOM 639 C CA . GLU A 1 81 ? 1.815 16.448 -16.861 1.00 82.12 81 GLU A CA 1
ATOM 640 C C . GLU A 1 81 ? 2.336 15.736 -15.607 1.00 82.12 81 GLU A C 1
ATOM 642 O O . GLU A 1 81 ? 2.362 16.334 -14.533 1.00 82.12 81 GLU A O 1
ATOM 647 N N . GLU A 1 82 ? 2.789 14.487 -15.729 1.00 83.44 82 GLU A N 1
ATOM 648 C CA . GLU A 1 82 ? 3.117 13.637 -14.575 1.00 83.44 82 GLU A CA 1
ATOM 649 C C . GLU A 1 82 ? 4.446 14.014 -13.904 1.00 83.44 82 GLU A C 1
ATOM 651 O O . GLU A 1 82 ? 4.664 13.722 -12.726 1.00 83.44 82 GLU A O 1
ATOM 656 N N . SER A 1 83 ? 5.324 14.736 -14.610 1.00 85.44 83 SER A N 1
ATOM 657 C CA . SER A 1 83 ? 6.533 15.317 -14.011 1.00 85.44 83 SER A CA 1
ATOM 658 C C . SER A 1 83 ? 6.288 16.650 -13.287 1.00 85.44 83 SER A C 1
ATOM 660 O O . SER A 1 83 ? 7.215 17.215 -12.696 1.00 85.44 83 SER A O 1
ATOM 662 N N . LYS A 1 84 ? 5.059 17.191 -13.289 1.00 83.00 84 LYS A N 1
ATOM 663 C CA . LYS A 1 84 ? 4.776 18.455 -12.593 1.00 83.00 84 LYS A CA 1
ATOM 664 C C . LYS A 1 84 ? 4.998 18.309 -11.095 1.00 83.00 84 LYS A C 1
ATOM 666 O O . LYS A 1 84 ? 4.399 17.473 -10.429 1.00 83.00 84 LYS A O 1
ATOM 671 N N . GLY A 1 85 ? 5.824 19.200 -10.554 1.00 74.88 85 GLY A N 1
ATOM 672 C CA . GLY A 1 85 ? 6.054 19.291 -9.114 1.00 74.88 85 GLY A CA 1
ATOM 673 C C . GLY A 1 85 ? 7.000 18.235 -8.547 1.00 74.88 85 GLY A C 1
ATOM 674 O O . GLY A 1 85 ? 7.187 18.228 -7.337 1.00 74.88 85 GLY A O 1
ATOM 675 N N . THR A 1 86 ? 7.625 17.398 -9.381 1.00 79.88 86 THR A N 1
ATOM 676 C CA . THR A 1 86 ? 8.718 16.521 -8.944 1.00 79.88 86 THR A CA 1
ATOM 677 C C . THR A 1 86 ? 10.090 17.102 -9.287 1.00 79.88 86 THR A C 1
ATOM 679 O O . THR A 1 86 ? 10.263 17.819 -10.276 1.00 79.88 86 THR A O 1
ATOM 682 N N . SER A 1 87 ? 11.079 16.791 -8.453 1.00 78.06 87 SER A N 1
ATOM 683 C CA . SER A 1 87 ? 12.494 17.101 -8.664 1.00 78.06 87 SER A CA 1
ATOM 684 C C . SER A 1 87 ? 13.132 16.236 -9.757 1.00 78.06 87 SER A C 1
ATOM 686 O O . SER A 1 87 ? 14.114 16.666 -10.367 1.00 78.06 87 SER A O 1
ATOM 688 N N . ASN A 1 88 ? 12.609 15.028 -9.995 1.00 86.44 88 ASN A N 1
ATOM 689 C CA . ASN A 1 88 ? 13.197 14.056 -10.907 1.00 86.44 88 ASN A CA 1
ATOM 690 C C . ASN A 1 88 ? 12.184 12.979 -11.321 1.00 86.44 88 ASN A C 1
ATOM 692 O O . ASN A 1 88 ? 11.284 12.622 -10.568 1.00 86.44 88 ASN A O 1
ATOM 696 N N . TYR A 1 89 ? 12.362 12.405 -12.503 1.00 89.50 89 TYR A N 1
ATOM 697 C CA . TYR A 1 89 ? 11.559 11.274 -12.954 1.00 89.50 89 TYR A CA 1
ATOM 698 C C . TYR A 1 89 ? 12.363 10.398 -13.906 1.00 89.50 89 TYR A C 1
ATOM 700 O O . TYR A 1 89 ? 13.356 10.835 -14.492 1.00 89.50 89 TYR A O 1
ATOM 708 N N . PHE A 1 90 ? 11.913 9.165 -14.090 1.00 91.81 90 PHE A N 1
ATOM 709 C CA . PHE A 1 90 ? 12.416 8.298 -15.145 1.00 91.81 90 PHE A CA 1
ATOM 710 C C . PHE A 1 90 ? 11.336 7.323 -15.602 1.00 91.81 90 PHE A C 1
ATOM 712 O O . PHE A 1 90 ? 10.297 7.165 -14.966 1.00 91.81 90 PHE A O 1
ATOM 719 N N . ILE A 1 91 ? 11.578 6.695 -16.747 1.00 92.38 91 ILE A N 1
ATOM 720 C CA . ILE A 1 91 ? 10.602 5.846 -17.417 1.00 92.38 91 ILE A CA 1
ATOM 721 C C . ILE A 1 91 ? 11.253 4.514 -17.762 1.00 92.38 91 ILE A C 1
ATOM 723 O O . ILE A 1 91 ? 12.358 4.474 -18.311 1.00 92.38 91 ILE A O 1
ATOM 727 N N . VAL A 1 92 ? 10.530 3.431 -17.495 1.00 92.44 92 VAL A N 1
ATOM 728 C CA . VAL A 1 92 ? 10.857 2.090 -17.976 1.00 92.44 92 VAL A CA 1
ATOM 729 C C . VAL A 1 92 ? 9.782 1.681 -18.971 1.00 92.44 92 VAL A C 1
ATOM 731 O O . VAL A 1 92 ? 8.610 1.583 -18.619 1.00 92.44 92 VAL A O 1
ATOM 734 N N . ARG A 1 93 ? 10.170 1.480 -20.232 1.00 91.75 93 ARG A N 1
ATOM 735 C CA . ARG A 1 93 ? 9.242 1.099 -21.303 1.00 91.75 93 ARG A CA 1
ATOM 736 C C . ARG A 1 93 ? 9.284 -0.405 -21.540 1.00 91.75 93 ARG A C 1
ATOM 738 O O . ARG A 1 93 ? 10.378 -0.961 -21.629 1.00 91.75 93 ARG A O 1
ATOM 745 N N . GLY A 1 94 ? 8.104 -1.007 -21.646 1.00 89.31 94 GLY A N 1
ATOM 746 C CA . GLY A 1 94 ? 7.902 -2.334 -22.226 1.00 89.31 94 GLY A CA 1
ATOM 747 C C . GLY A 1 94 ? 7.494 -2.230 -23.693 1.00 89.31 94 GLY A C 1
ATOM 748 O O . GLY A 1 94 ? 7.722 -1.194 -24.330 1.00 89.31 94 GLY A O 1
ATOM 749 N N . ASP A 1 95 ? 6.908 -3.297 -24.236 1.00 86.19 95 ASP A N 1
ATOM 750 C CA . ASP A 1 95 ? 6.503 -3.349 -25.646 1.00 86.19 95 ASP A CA 1
ATOM 751 C C . ASP A 1 95 ? 5.163 -2.637 -25.889 1.00 86.19 95 ASP A C 1
ATOM 753 O O . ASP A 1 95 ? 4.981 -1.958 -26.903 1.00 86.19 95 ASP A O 1
ATOM 757 N N . SER A 1 96 ? 4.236 -2.777 -24.948 1.00 81.88 96 SER A N 1
ATOM 758 C CA . SER A 1 96 ? 2.872 -2.250 -24.974 1.00 81.88 96 SER A CA 1
ATOM 759 C C . SER A 1 96 ? 2.494 -1.531 -23.685 1.00 81.88 96 SER A C 1
ATOM 761 O O . SER A 1 96 ? 1.408 -0.961 -23.599 1.00 81.88 96 SER A O 1
ATOM 763 N N . THR A 1 97 ? 3.386 -1.498 -22.697 1.00 86.75 97 THR A N 1
ATOM 764 C CA . THR A 1 97 ? 3.168 -0.771 -21.453 1.00 86.75 97 THR A CA 1
ATOM 765 C C . THR A 1 97 ? 4.379 0.056 -21.020 1.00 86.75 97 THR A C 1
ATOM 767 O O . THR A 1 97 ? 5.463 0.020 -21.613 1.00 86.75 97 THR A O 1
ATOM 770 N N . LEU A 1 98 ? 4.174 0.909 -20.019 1.00 89.62 98 LEU A N 1
ATOM 771 C CA . LEU A 1 98 ? 5.168 1.847 -19.515 1.00 89.62 98 LEU A CA 1
ATOM 772 C C . LEU A 1 98 ? 4.999 2.033 -18.009 1.00 89.62 98 LEU A C 1
ATOM 774 O O . LEU A 1 98 ? 3.883 2.217 -17.532 1.00 89.62 98 LEU A O 1
ATOM 778 N N . LEU A 1 99 ? 6.113 2.059 -17.277 1.00 89.38 99 LEU A N 1
ATOM 779 C CA . LEU A 1 99 ? 6.160 2.515 -15.891 1.00 89.38 99 LEU A CA 1
ATOM 780 C C . LEU A 1 99 ? 6.831 3.887 -15.810 1.00 89.38 99 LEU A C 1
ATOM 782 O O . LEU A 1 99 ? 7.954 4.076 -16.290 1.00 89.38 99 LEU A O 1
ATOM 786 N N . PHE A 1 100 ? 6.147 4.841 -15.189 1.00 88.50 100 PHE A N 1
ATOM 787 C CA . PHE A 1 100 ? 6.622 6.196 -14.945 1.00 88.50 100 PHE A CA 1
ATOM 788 C C . PHE A 1 100 ? 6.929 6.367 -13.460 1.00 88.50 100 PHE A C 1
ATOM 790 O O . PHE A 1 100 ? 6.039 6.281 -12.618 1.00 88.50 100 PHE A O 1
ATOM 797 N N . PHE A 1 101 ? 8.189 6.634 -13.140 1.00 87.94 101 PHE A N 1
ATOM 798 C CA . PHE A 1 101 ? 8.671 6.813 -11.777 1.00 87.94 101 PHE A CA 1
ATOM 799 C C . PHE A 1 101 ? 8.846 8.299 -11.496 1.00 87.94 101 PHE A C 1
ATOM 801 O O . PHE A 1 101 ? 9.656 8.963 -12.142 1.00 87.94 101 PHE A O 1
ATOM 808 N N . ARG A 1 102 ? 8.121 8.813 -10.506 1.00 84.94 102 ARG A N 1
ATOM 809 C CA . ARG A 1 102 ? 8.174 10.204 -10.054 1.00 84.94 102 ARG A CA 1
ATOM 810 C C . ARG A 1 102 ? 8.846 10.286 -8.689 1.00 84.94 102 ARG A C 1
ATOM 812 O O . ARG A 1 102 ? 8.346 9.689 -7.743 1.00 84.94 102 ARG A O 1
ATOM 819 N N . GLU A 1 103 ? 9.941 11.033 -8.567 1.00 82.56 103 GLU A N 1
ATOM 820 C CA . GLU A 1 103 ? 10.583 11.277 -7.269 1.00 82.56 103 GLU A CA 1
ATOM 821 C C . GLU A 1 103 ? 9.633 12.078 -6.365 1.00 82.56 103 GLU A C 1
ATOM 823 O O . GLU A 1 103 ? 9.013 13.050 -6.807 1.00 82.56 103 GLU A O 1
ATOM 828 N N . GLU A 1 104 ? 9.506 11.679 -5.104 1.00 74.81 104 GLU A N 1
ATOM 829 C CA . GLU A 1 104 ? 8.794 12.459 -4.092 1.00 74.81 104 GLU A CA 1
ATOM 830 C C . GLU A 1 104 ? 9.776 13.083 -3.100 1.00 74.81 104 GLU A C 1
ATOM 832 O O . GLU A 1 104 ? 10.790 12.476 -2.748 1.00 74.81 104 GLU A O 1
ATOM 837 N N . ASP A 1 105 ? 9.459 14.295 -2.632 1.00 65.06 105 ASP A N 1
ATOM 838 C CA . ASP A 1 105 ? 10.240 14.971 -1.598 1.00 65.06 105 ASP A CA 1
ATOM 839 C C . ASP A 1 105 ? 10.231 14.131 -0.311 1.00 65.06 105 ASP A C 1
ATOM 841 O O . ASP A 1 105 ? 9.193 13.939 0.327 1.00 65.06 105 ASP A O 1
ATOM 845 N N . SER A 1 106 ? 11.403 13.636 0.086 1.00 63.19 106 SER A N 1
ATOM 846 C CA . SER A 1 106 ? 11.588 12.880 1.324 1.00 63.19 106 SER A CA 1
ATOM 847 C C . SER A 1 106 ? 12.897 13.252 2.016 1.00 63.19 106 SER A C 1
ATOM 849 O O . SER A 1 106 ? 13.929 13.410 1.363 1.00 63.19 106 SER A O 1
ATOM 851 N N . ASP A 1 107 ? 12.876 13.326 3.348 1.00 58.06 107 ASP A N 1
ATOM 852 C CA . ASP A 1 107 ? 14.089 13.434 4.160 1.00 58.06 107 ASP A CA 1
ATOM 853 C C . ASP A 1 107 ? 14.802 12.064 4.205 1.00 58.06 107 ASP A C 1
ATOM 855 O O . ASP A 1 107 ? 14.287 11.115 4.798 1.00 58.06 107 ASP A O 1
ATOM 859 N N . GLY A 1 108 ? 15.984 11.946 3.584 1.00 67.19 108 GLY A N 1
ATOM 860 C CA . GLY A 1 108 ? 16.794 10.713 3.555 1.00 67.19 108 GLY A CA 1
ATOM 861 C C . GLY A 1 108 ? 16.860 10.048 2.174 1.00 67.19 108 GLY A C 1
ATOM 862 O O . GLY A 1 108 ? 17.012 10.742 1.167 1.00 67.19 108 GLY A O 1
ATOM 863 N N . ILE A 1 109 ? 16.770 8.710 2.127 1.00 64.62 109 ILE A N 1
ATOM 864 C CA . ILE A 1 109 ? 16.698 7.948 0.867 1.00 64.62 109 ILE A CA 1
ATOM 865 C C . ILE A 1 109 ? 15.396 8.311 0.140 1.00 64.62 109 ILE A C 1
ATOM 867 O O . ILE A 1 109 ? 14.303 8.231 0.703 1.00 64.62 109 ILE A O 1
ATOM 871 N N . LYS A 1 110 ? 15.533 8.722 -1.120 1.00 70.44 110 LYS A N 1
ATOM 872 C CA . LYS A 1 110 ? 14.459 9.181 -1.999 1.00 70.44 110 LYS A CA 1
ATOM 873 C C . LYS A 1 110 ? 13.461 8.073 -2.299 1.00 70.44 110 LYS A C 1
ATOM 875 O O . LYS A 1 110 ? 13.835 6.954 -2.659 1.00 70.44 110 LYS A O 1
ATOM 880 N N . SER A 1 111 ? 12.185 8.433 -2.226 1.00 69.88 111 SER A N 1
ATOM 881 C CA . SER A 1 111 ? 11.056 7.572 -2.588 1.00 69.88 111 SER A CA 1
ATOM 882 C C . SER A 1 111 ? 10.530 7.913 -3.981 1.00 69.88 111 SER A C 1
ATOM 884 O O . SER A 1 111 ? 10.644 9.057 -4.426 1.00 69.88 111 SER A O 1
ATOM 886 N N . PHE A 1 112 ? 9.934 6.932 -4.657 1.00 77.19 112 PHE A N 1
ATOM 887 C CA . PHE A 1 112 ? 9.361 7.107 -5.989 1.00 77.19 112 PHE A CA 1
ATOM 888 C C . PHE A 1 112 ? 7.905 6.653 -6.022 1.00 77.19 112 PHE A C 1
ATOM 890 O O . PHE A 1 112 ? 7.549 5.584 -5.539 1.00 77.19 112 PHE A O 1
ATOM 897 N N . TYR A 1 113 ? 7.048 7.455 -6.633 1.00 74.81 113 TYR A N 1
ATOM 898 C CA . TYR A 1 113 ? 5.691 7.058 -6.974 1.00 74.81 113 TYR A CA 1
ATOM 899 C C . TYR A 1 113 ? 5.679 6.491 -8.397 1.00 74.81 113 TYR A C 1
ATOM 901 O O . TYR A 1 113 ? 6.205 7.131 -9.309 1.00 74.81 113 TYR A O 1
ATOM 909 N N . VAL A 1 114 ? 5.135 5.287 -8.581 1.00 79.31 114 VAL A N 1
ATOM 910 C CA . VAL A 1 114 ? 5.157 4.551 -9.851 1.00 79.31 114 VAL A CA 1
ATOM 911 C C . VAL A 1 114 ? 3.763 4.513 -10.446 1.00 79.31 114 VAL A C 1
ATOM 913 O O . VAL A 1 114 ? 2.807 4.043 -9.830 1.00 79.31 114 VAL A O 1
ATOM 916 N N . LEU A 1 115 ? 3.670 5.013 -11.670 1.00 77.94 115 LEU A N 1
ATOM 917 C CA . LEU A 1 115 ? 2.456 5.049 -12.462 1.00 77.94 115 LEU A CA 1
ATOM 918 C C . LEU A 1 115 ? 2.589 4.088 -13.633 1.00 77.94 115 LEU A C 1
ATOM 920 O O . LEU A 1 115 ? 3.548 4.176 -14.401 1.00 77.94 115 LEU A O 1
ATOM 924 N N . ALA A 1 116 ? 1.626 3.188 -13.773 1.00 80.25 116 ALA A N 1
ATOM 925 C CA . ALA A 1 116 ? 1.570 2.241 -14.870 1.00 80.25 116 ALA A CA 1
ATOM 926 C C . ALA A 1 116 ? 0.680 2.771 -16.000 1.00 80.25 116 ALA A C 1
ATOM 928 O O . ALA A 1 116 ? -0.401 3.306 -15.763 1.00 80.25 116 ALA A O 1
ATOM 929 N N . PHE A 1 117 ? 1.131 2.605 -17.240 1.00 76.56 117 PHE A N 1
ATOM 930 C CA . PHE A 1 117 ? 0.422 3.048 -18.434 1.00 76.56 117 PHE A CA 1
ATOM 931 C C . PHE A 1 117 ? 0.374 1.954 -19.494 1.00 76.56 117 PHE A C 1
ATOM 933 O O . PHE A 1 117 ? 1.342 1.216 -19.671 1.00 76.56 117 PHE A O 1
ATOM 940 N N . VAL A 1 118 ? -0.732 1.893 -20.227 1.00 78.12 118 VAL A N 1
ATOM 941 C CA . VAL A 1 118 ? -0.889 1.098 -21.446 1.00 78.12 118 VAL A CA 1
ATOM 942 C C . VAL A 1 118 ? -0.637 1.999 -22.650 1.00 78.12 118 VAL A C 1
ATOM 944 O O . VAL A 1 118 ? -1.118 3.132 -22.701 1.00 78.12 118 VAL A O 1
ATOM 947 N N . ILE A 1 119 ? 0.145 1.504 -23.605 1.00 82.12 119 ILE A N 1
ATOM 948 C CA . ILE A 1 119 ? 0.489 2.183 -24.851 1.00 82.12 119 ILE A CA 1
ATOM 949 C C . ILE A 1 119 ? -0.414 1.629 -25.951 1.00 82.12 119 ILE A C 1
ATOM 951 O O . ILE A 1 119 ? -0.273 0.479 -26.371 1.00 82.12 119 ILE A O 1
ATOM 955 N N . GLU A 1 120 ? -1.306 2.466 -26.467 1.00 78.69 120 GLU A N 1
ATOM 956 C CA . GLU A 1 120 ? -2.125 2.145 -27.633 1.00 78.69 120 GLU A CA 1
ATOM 957 C C . GLU A 1 120 ? -1.736 3.004 -28.846 1.00 78.69 120 GLU A C 1
ATOM 959 O O . GLU A 1 120 ? -0.848 3.857 -28.802 1.00 78.69 120 GLU A O 1
ATOM 964 N N . ALA A 1 121 ? -2.374 2.747 -29.989 1.00 77.06 121 ALA A N 1
ATOM 965 C CA . ALA A 1 121 ? -2.048 3.428 -31.241 1.00 77.06 121 ALA A CA 1
ATOM 966 C C . ALA A 1 121 ? -2.391 4.928 -31.232 1.00 77.06 121 ALA A C 1
ATOM 968 O O . ALA A 1 121 ? -1.839 5.684 -32.034 1.00 77.06 121 ALA A O 1
ATOM 969 N N . ASP A 1 122 ? -3.334 5.338 -30.388 1.00 76.06 122 ASP A N 1
ATOM 970 C CA . ASP A 1 122 ? -3.826 6.704 -30.254 1.00 76.06 122 ASP A CA 1
ATOM 971 C C . ASP A 1 122 ? -3.290 7.436 -29.019 1.00 76.06 122 ASP A C 1
ATOM 973 O O . ASP A 1 122 ? -3.337 8.663 -29.013 1.00 76.06 122 ASP A O 1
ATOM 977 N N . GLY A 1 123 ? -2.698 6.748 -28.040 1.00 78.19 123 GLY A N 1
ATOM 978 C CA . GLY A 1 123 ? -2.047 7.412 -26.916 1.00 78.19 123 GLY A CA 1
ATOM 979 C C . GLY A 1 123 ? -1.693 6.489 -25.755 1.00 78.19 123 GLY A C 1
ATOM 980 O O . GLY A 1 123 ? -1.490 5.289 -25.920 1.00 78.19 123 GLY A O 1
ATOM 981 N N . TYR A 1 124 ? -1.591 7.092 -24.575 1.00 79.88 124 TYR A N 1
ATOM 982 C CA . TYR A 1 124 ? -1.203 6.439 -23.331 1.00 79.88 124 TYR A CA 1
ATOM 983 C C . TYR A 1 124 ? -2.357 6.517 -22.341 1.00 79.88 124 TYR A C 1
ATOM 985 O O . TYR A 1 124 ? -2.880 7.601 -22.068 1.00 79.88 124 TYR A O 1
ATOM 993 N N . TYR A 1 125 ? -2.714 5.370 -21.782 1.00 67.81 125 TYR A N 1
ATOM 994 C CA . TYR A 1 125 ? -3.833 5.213 -20.866 1.00 67.81 125 TYR A CA 1
ATOM 995 C C . TYR A 1 125 ? -3.312 4.815 -19.507 1.00 67.81 125 TYR A C 1
ATOM 997 O O . TYR A 1 125 ? -2.422 3.976 -19.404 1.00 67.81 125 TYR A O 1
ATOM 1005 N N . TYR A 1 126 ? -3.861 5.413 -18.464 1.00 65.69 126 TYR A N 1
ATOM 1006 C CA . TYR A 1 126 ? -3.549 4.997 -17.109 1.00 65.69 126 TYR A CA 1
ATOM 1007 C C . TYR A 1 126 ? -4.009 3.555 -16.891 1.00 65.69 126 TYR A C 1
ATOM 1009 O O . TYR A 1 126 ? -5.182 3.245 -17.099 1.00 65.69 126 TYR A O 1
ATOM 1017 N N . SER A 1 127 ? -3.092 2.683 -16.480 1.00 64.69 127 SER A N 1
ATOM 1018 C CA . SER A 1 127 ? -3.487 1.417 -15.869 1.00 64.69 127 SER A CA 1
ATOM 1019 C C . SER A 1 127 ? -3.974 1.729 -14.457 1.00 64.69 127 SER A C 1
ATOM 1021 O O . SER A 1 127 ? -3.423 2.618 -13.811 1.00 64.69 127 SER A O 1
ATOM 1023 N N . GLN A 1 128 ? -4.991 1.032 -13.954 1.00 53.34 128 GLN A N 1
ATOM 1024 C CA . GLN A 1 128 ? -5.617 1.327 -12.651 1.00 53.34 128 GLN A CA 1
ATOM 1025 C C . GLN A 1 128 ? -4.689 1.103 -11.436 1.00 53.34 128 GLN A C 1
ATOM 1027 O O . GLN A 1 128 ? -5.089 1.301 -10.291 1.00 53.34 128 GLN A O 1
ATOM 1032 N N . ASP A 1 129 ? -3.423 0.777 -11.689 1.00 51.53 129 ASP A N 1
ATOM 1033 C CA . ASP A 1 129 ? -2.462 0.275 -10.723 1.00 51.53 129 ASP A CA 1
ATOM 1034 C C . ASP A 1 129 ? -1.384 1.327 -10.474 1.00 51.53 129 ASP A C 1
ATOM 1036 O O . ASP A 1 129 ? -0.385 1.454 -11.188 1.00 51.53 129 ASP A O 1
ATOM 1040 N N . THR A 1 130 ? -1.613 2.122 -9.439 1.00 48.94 130 THR A N 1
ATOM 1041 C CA . THR A 1 130 ? -0.689 3.159 -8.976 1.00 48.94 130 THR A CA 1
ATOM 1042 C C . THR A 1 130 ? -0.015 2.618 -7.737 1.00 48.94 130 THR A C 1
ATOM 1044 O O . THR A 1 130 ? -0.707 2.255 -6.784 1.00 48.94 130 THR A O 1
ATOM 1047 N N . MET A 1 131 ? 1.311 2.563 -7.718 1.00 54.41 131 MET A N 1
ATOM 1048 C CA . MET A 1 131 ? 2.018 2.008 -6.574 1.00 54.41 131 MET A CA 1
ATOM 1049 C C . MET A 1 131 ? 3.051 2.991 -6.055 1.00 54.41 131 MET A C 1
ATOM 1051 O O . MET A 1 131 ? 3.862 3.548 -6.793 1.00 54.41 131 MET A O 1
ATOM 1055 N N . ARG A 1 132 ? 3.040 3.198 -4.742 1.00 49.97 132 ARG A N 1
ATOM 1056 C CA . ARG A 1 132 ? 4.061 3.988 -4.071 1.00 49.97 132 ARG A CA 1
ATOM 1057 C C . ARG A 1 132 ? 5.242 3.092 -3.716 1.00 49.97 132 ARG A C 1
ATOM 1059 O O . ARG A 1 132 ? 5.104 2.174 -2.918 1.00 49.97 132 ARG A O 1
ATOM 1066 N N . VAL A 1 133 ? 6.413 3.386 -4.274 1.00 54.06 133 VAL A N 1
ATOM 1067 C CA . VAL A 1 133 ? 7.667 2.705 -3.945 1.00 54.06 133 VAL A CA 1
ATOM 1068 C C . VAL A 1 133 ? 8.435 3.553 -2.941 1.00 54.06 133 VAL A C 1
ATOM 1070 O O . VAL A 1 133 ? 9.060 4.562 -3.271 1.00 54.06 133 VAL A O 1
ATOM 1073 N N . LYS A 1 134 ? 8.402 3.129 -1.681 1.00 47.16 134 LYS A N 1
ATOM 1074 C CA . LYS A 1 134 ? 9.204 3.721 -0.614 1.00 47.16 134 LYS A CA 1
ATOM 1075 C C . LYS A 1 134 ? 10.167 2.672 -0.091 1.00 47.16 134 LYS A C 1
ATOM 1077 O O . LYS A 1 134 ? 9.717 1.705 0.507 1.00 47.16 134 LYS A O 1
ATOM 1082 N N . ASN A 1 135 ? 11.467 2.886 -0.303 1.00 49.78 135 ASN A N 1
ATOM 1083 C CA . ASN A 1 135 ? 12.536 2.062 0.269 1.00 49.78 135 ASN A CA 1
ATOM 1084 C C . ASN A 1 135 ? 12.262 0.556 0.147 1.00 49.78 135 ASN A C 1
ATOM 1086 O O . ASN A 1 135 ? 12.275 -0.136 1.161 1.00 49.78 135 ASN A O 1
ATOM 1090 N N . ALA A 1 136 ? 11.974 0.074 -1.070 1.00 51.91 136 ALA A N 1
ATOM 1091 C CA . ALA A 1 136 ? 11.757 -1.348 -1.317 1.00 51.91 136 ALA A CA 1
ATOM 1092 C C . ALA A 1 136 ? 12.952 -2.126 -0.748 1.00 51.91 136 ALA A C 1
ATOM 1094 O O . ALA A 1 136 ? 14.073 -2.025 -1.250 1.00 51.91 136 ALA A O 1
ATOM 1095 N N . SER A 1 137 ? 12.705 -2.815 0.362 1.00 40.41 137 SER A N 1
ATOM 1096 C CA . SER A 1 137 ? 13.691 -3.580 1.119 1.00 40.41 137 SER A CA 1
ATOM 1097 C C . SER A 1 137 ? 14.078 -4.871 0.381 1.00 40.41 137 SER A C 1
ATOM 1099 O O . SER A 1 137 ? 15.117 -5.459 0.680 1.00 40.41 137 SER A O 1
ATOM 1101 N N . GLU A 1 138 ? 13.283 -5.259 -0.629 1.00 56.81 138 GLU A N 1
ATOM 1102 C CA . GLU A 1 138 ? 13.395 -6.460 -1.466 1.00 56.81 138 GLU A CA 1
ATOM 1103 C C . GLU A 1 138 ? 13.104 -6.158 -2.956 1.00 56.81 138 GLU A C 1
ATOM 1105 O O . GLU A 1 138 ? 12.661 -5.058 -3.307 1.00 56.81 138 GLU A O 1
ATOM 1110 N N . GLN A 1 139 ? 13.374 -7.120 -3.859 1.00 66.25 139 GLN A N 1
ATOM 1111 C CA . GLN A 1 139 ? 13.056 -6.951 -5.284 1.00 66.25 139 GLN A CA 1
ATOM 1112 C C . GLN A 1 139 ? 11.554 -6.882 -5.500 1.00 66.25 139 GLN A C 1
ATOM 1114 O O . GLN A 1 139 ? 10.829 -7.782 -5.092 1.00 66.25 139 GLN A O 1
ATOM 1119 N N . THR A 1 140 ? 11.088 -5.846 -6.193 1.00 72.56 140 THR A N 1
ATOM 1120 C CA . THR A 1 140 ? 9.684 -5.757 -6.577 1.00 72.56 140 THR A CA 1
ATOM 1121 C C . THR A 1 140 ? 9.525 -6.129 -8.040 1.00 72.56 140 THR A C 1
ATOM 1123 O O . THR A 1 140 ? 10.148 -5.521 -8.912 1.00 72.56 140 THR A O 1
ATOM 1126 N N . LEU A 1 141 ? 8.677 -7.122 -8.297 1.00 75.31 141 LEU A N 1
ATOM 1127 C CA . LEU A 1 141 ? 8.229 -7.492 -9.631 1.00 75.31 141 LEU A CA 1
ATOM 1128 C C . LEU A 1 141 ? 6.809 -6.954 -9.844 1.00 75.31 141 LEU A C 1
ATOM 1130 O O . LEU A 1 141 ? 5.905 -7.271 -9.076 1.00 75.31 141 LEU A O 1
ATOM 1134 N N . GLN A 1 142 ? 6.620 -6.155 -10.887 1.00 75.94 142 GLN A N 1
ATOM 1135 C CA . GLN A 1 142 ? 5.338 -5.590 -11.288 1.00 75.94 142 GLN A CA 1
ATOM 1136 C C . GLN A 1 142 ? 4.927 -6.148 -12.647 1.00 75.94 142 GLN A C 1
ATOM 1138 O O . GLN A 1 142 ? 5.764 -6.307 -13.535 1.00 75.94 142 GLN A O 1
ATOM 1143 N N . ILE A 1 143 ? 3.632 -6.408 -12.814 1.00 71.88 143 ILE A N 1
ATOM 1144 C CA . ILE A 1 143 ? 3.050 -6.800 -14.095 1.00 71.88 143 ILE A CA 1
ATOM 1145 C C . ILE A 1 143 ? 2.090 -5.721 -14.552 1.00 71.88 143 ILE A C 1
ATOM 1147 O O .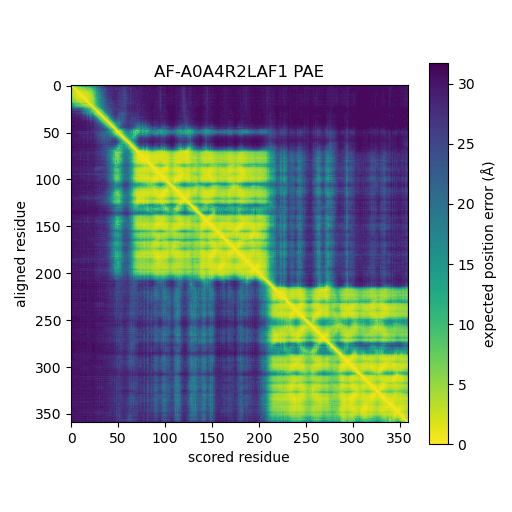 ILE A 1 143 ? 1.290 -5.228 -13.763 1.00 71.88 143 ILE A O 1
ATOM 1151 N N . ASN A 1 144 ? 2.168 -5.370 -15.828 1.00 69.81 144 ASN A N 1
ATOM 1152 C CA . ASN A 1 144 ? 1.212 -4.485 -16.469 1.00 69.81 144 ASN A CA 1
ATOM 1153 C C . ASN A 1 144 ? 0.820 -5.095 -17.819 1.00 69.81 144 ASN A C 1
ATOM 1155 O O . ASN A 1 144 ? 1.677 -5.268 -18.677 1.00 69.81 144 ASN A O 1
ATOM 1159 N N . GLN A 1 145 ? -0.448 -5.488 -17.988 1.00 68.69 145 GLN A N 1
ATOM 1160 C CA . GLN A 1 145 ? -0.946 -6.179 -19.196 1.00 68.69 145 GLN A CA 1
ATOM 1161 C C . GLN A 1 145 ? -0.082 -7.387 -19.623 1.00 68.69 145 GLN A C 1
ATOM 1163 O O . GLN A 1 145 ? 0.225 -7.575 -20.801 1.00 68.69 145 GLN A O 1
ATOM 1168 N N . GLY A 1 146 ? 0.355 -8.199 -18.657 1.00 68.38 146 GLY A N 1
ATOM 1169 C CA . GLY A 1 146 ? 1.219 -9.357 -18.905 1.00 68.38 146 GLY A CA 1
ATOM 1170 C C . GLY A 1 146 ? 2.698 -9.041 -19.177 1.00 68.38 146 GLY A C 1
ATOM 1171 O O . GLY A 1 146 ? 3.480 -9.974 -19.356 1.00 68.38 146 GLY A O 1
ATOM 1172 N N . GLU A 1 147 ? 3.106 -7.768 -19.180 1.00 79.44 147 GLU A N 1
ATOM 1173 C CA . GLU A 1 147 ? 4.509 -7.350 -19.267 1.00 79.44 147 GLU A CA 1
ATOM 1174 C C . GLU A 1 147 ? 5.142 -7.240 -17.884 1.00 79.44 147 GLU A C 1
ATOM 1176 O O . GLU A 1 147 ? 4.553 -6.669 -16.968 1.00 79.44 147 GLU A O 1
ATOM 1181 N N . TYR A 1 148 ? 6.357 -7.768 -17.742 1.00 83.62 148 TYR A N 1
ATOM 1182 C CA . TYR A 1 148 ? 7.054 -7.859 -16.465 1.00 83.62 148 TYR A CA 1
ATOM 1183 C C . TYR A 1 148 ? 8.067 -6.731 -16.296 1.00 83.62 148 TYR A C 1
ATOM 1185 O O . TYR A 1 148 ? 8.908 -6.475 -17.157 1.00 83.62 148 TYR A O 1
ATOM 1193 N N . TYR A 1 149 ? 8.045 -6.109 -15.127 1.00 87.69 149 TYR A N 1
ATOM 1194 C CA . TYR A 1 149 ? 8.978 -5.074 -14.717 1.00 87.69 149 TYR A CA 1
ATOM 1195 C C . TYR A 1 149 ? 9.580 -5.435 -13.377 1.00 87.69 149 TYR A C 1
ATOM 1197 O O . TYR A 1 149 ? 8.878 -5.906 -12.491 1.00 87.69 149 TYR A O 1
ATOM 1205 N N . ILE A 1 150 ? 10.865 -5.164 -13.202 1.00 87.12 150 ILE A N 1
ATOM 1206 C CA . ILE A 1 150 ? 11.544 -5.344 -11.926 1.00 87.12 150 ILE A CA 1
ATOM 1207 C C . ILE A 1 150 ? 12.211 -4.048 -11.499 1.00 87.12 150 ILE A C 1
ATOM 1209 O O . ILE A 1 150 ? 12.824 -3.362 -12.320 1.00 87.12 150 ILE A O 1
ATOM 1213 N N . TYR A 1 151 ? 12.108 -3.713 -10.218 1.00 87.25 151 TYR A N 1
ATOM 1214 C CA . TYR A 1 151 ? 12.840 -2.601 -9.622 1.00 87.25 151 TYR A CA 1
ATOM 1215 C C . TYR A 1 151 ? 13.172 -2.855 -8.154 1.00 87.25 151 TYR A C 1
ATOM 1217 O O . TYR A 1 151 ? 12.481 -3.598 -7.458 1.00 87.25 151 TYR A O 1
ATOM 1225 N N . PHE A 1 152 ? 14.286 -2.279 -7.705 1.00 81.19 152 PHE A N 1
ATOM 1226 C CA . PHE A 1 152 ? 14.848 -2.493 -6.372 1.00 81.19 152 PHE A CA 1
ATOM 1227 C C . PHE A 1 152 ? 15.930 -1.465 -6.048 1.00 81.19 152 PHE A C 1
ATOM 1229 O O . PHE A 1 152 ? 16.578 -0.922 -6.946 1.00 81.19 152 PHE A O 1
ATOM 1236 N N . TYR A 1 153 ? 16.143 -1.221 -4.756 1.00 81.94 153 TYR A N 1
ATOM 1237 C CA . TYR A 1 153 ? 17.242 -0.386 -4.283 1.00 81.9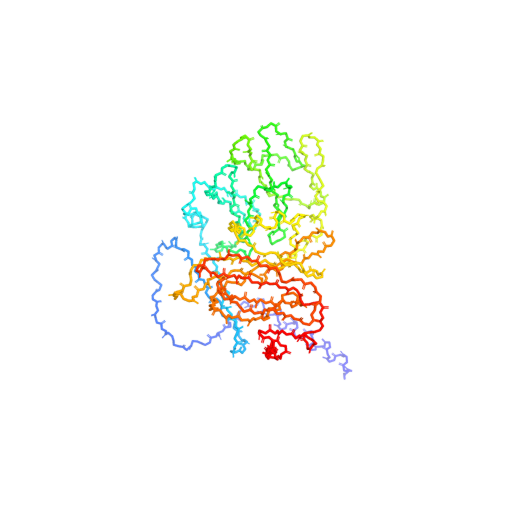4 153 TYR A CA 1
ATOM 1238 C C . TYR A 1 153 ? 18.504 -1.217 -4.057 1.00 81.94 153 TYR A C 1
ATOM 1240 O O . TYR A 1 153 ? 18.440 -2.352 -3.586 1.00 81.94 153 TYR A O 1
ATOM 1248 N N . VAL A 1 154 ? 19.654 -0.631 -4.373 1.00 82.81 154 VAL A N 1
ATOM 1249 C CA . VAL A 1 154 ? 20.982 -1.204 -4.124 1.00 82.81 154 VAL A CA 1
ATOM 1250 C C . VAL A 1 154 ? 21.929 -0.140 -3.596 1.00 82.81 154 VAL A C 1
ATOM 1252 O O . VAL A 1 154 ? 21.747 1.046 -3.864 1.00 82.81 154 VAL A O 1
ATOM 1255 N N . GLU A 1 155 ? 22.962 -0.548 -2.868 1.00 84.00 155 GLU A N 1
ATOM 1256 C CA . GLU A 1 155 ? 24.047 0.360 -2.501 1.00 84.00 155 GLU A CA 1
ATOM 1257 C C . GLU A 1 155 ? 24.980 0.592 -3.705 1.00 84.00 155 GLU A C 1
ATOM 1259 O O . GLU A 1 155 ? 25.187 -0.303 -4.521 1.00 84.00 155 GLU A O 1
ATOM 1264 N N . ASP A 1 156 ? 25.642 1.752 -3.785 1.00 78.06 156 ASP A N 1
ATOM 1265 C CA . ASP A 1 156 ? 26.553 2.166 -4.878 1.00 78.06 156 ASP A CA 1
ATOM 1266 C C . ASP A 1 156 ? 27.657 1.138 -5.225 1.00 78.06 156 ASP A C 1
ATOM 1268 O O . ASP A 1 156 ? 28.334 1.239 -6.252 1.00 78.06 156 ASP A O 1
ATOM 1272 N N . LYS A 1 157 ? 27.935 0.194 -4.321 1.00 80.81 157 LYS A N 1
ATOM 1273 C CA . LYS A 1 157 ? 28.983 -0.827 -4.468 1.00 80.81 157 LYS A CA 1
ATOM 1274 C C . LYS A 1 157 ? 28.448 -2.190 -4.877 1.00 80.81 157 LYS A C 1
ATOM 1276 O O . LYS A 1 157 ? 29.266 -3.069 -5.159 1.00 80.81 157 LYS A O 1
ATOM 1281 N N . ASP A 1 158 ? 27.135 -2.367 -4.873 1.00 85.94 158 ASP A N 1
ATOM 1282 C CA . ASP A 1 158 ? 26.525 -3.625 -5.250 1.00 85.94 158 ASP A CA 1
ATOM 1283 C C . ASP A 1 158 ? 26.734 -3.878 -6.742 1.00 85.94 158 ASP A C 1
ATOM 1285 O O . ASP A 1 158 ? 26.610 -2.995 -7.595 1.00 85.94 158 ASP A O 1
ATOM 1289 N N . VAL A 1 159 ? 27.089 -5.117 -7.064 1.00 87.38 159 VAL A N 1
ATOM 1290 C CA . VAL A 1 159 ? 27.235 -5.573 -8.445 1.00 87.38 159 VAL A CA 1
ATOM 1291 C C . VAL A 1 159 ? 25.947 -6.268 -8.847 1.00 87.38 159 VAL A C 1
ATOM 1293 O O . VAL A 1 159 ? 25.595 -7.288 -8.261 1.00 87.38 159 VAL A O 1
ATOM 1296 N N . VAL A 1 160 ? 25.261 -5.725 -9.849 1.00 89.06 160 VAL A N 1
ATOM 1297 C CA . VAL A 1 160 ? 23.976 -6.240 -10.332 1.00 89.06 160 VAL A CA 1
ATOM 1298 C C . VAL A 1 160 ? 24.132 -6.752 -11.757 1.00 89.06 160 VAL A C 1
ATOM 1300 O O . VAL A 1 160 ? 24.597 -6.017 -12.631 1.00 89.06 160 VAL A O 1
ATOM 1303 N N . GLU A 1 161 ? 23.744 -8.005 -11.978 1.00 90.44 161 GLU A N 1
ATOM 1304 C CA . GLU A 1 161 ? 23.822 -8.710 -13.262 1.00 90.44 161 GLU A CA 1
ATOM 1305 C C . GLU A 1 161 ? 22.504 -9.454 -13.523 1.00 90.44 161 GLU A C 1
ATOM 1307 O O . GLU A 1 161 ? 21.881 -9.949 -12.586 1.00 90.44 161 GLU A O 1
ATOM 1312 N N . ASP A 1 162 ? 22.077 -9.552 -14.784 1.00 91.94 162 ASP A N 1
ATOM 1313 C CA . ASP A 1 162 ? 20.886 -10.312 -15.180 1.00 91.94 162 ASP A CA 1
ATOM 1314 C C . ASP A 1 162 ? 21.132 -11.208 -16.406 1.00 91.94 162 ASP A C 1
ATOM 1316 O O . ASP A 1 162 ? 22.173 -11.127 -17.069 1.00 91.94 162 ASP A O 1
ATOM 1320 N N . SER A 1 163 ? 20.172 -12.090 -16.703 1.00 89.12 163 SER A N 1
ATOM 1321 C CA . SER A 1 163 ? 20.237 -12.991 -17.861 1.00 89.12 163 SER A CA 1
ATOM 1322 C C . SER A 1 163 ? 19.933 -12.313 -19.207 1.00 89.12 163 SER A C 1
ATOM 1324 O O . SER A 1 163 ? 20.255 -12.884 -20.251 1.00 89.12 163 SER A O 1
ATOM 1326 N N . LEU A 1 164 ? 19.366 -11.100 -19.208 1.00 86.38 164 LEU A N 1
ATOM 1327 C CA . LEU A 1 164 ? 19.000 -10.356 -20.423 1.00 86.38 164 LEU A CA 1
ATOM 1328 C C . LEU A 1 164 ? 20.180 -9.578 -21.022 1.00 86.38 164 LEU A C 1
ATOM 1330 O O . LEU A 1 164 ? 20.232 -9.348 -22.234 1.00 86.38 164 LEU A O 1
ATOM 1334 N N . GLY A 1 165 ? 21.160 -9.201 -20.193 1.00 74.38 165 GLY A N 1
ATOM 1335 C CA . GLY A 1 165 ? 22.288 -8.365 -20.591 1.00 74.38 165 GLY A CA 1
ATOM 1336 C C . GLY A 1 165 ? 21.870 -6.922 -20.900 1.00 74.38 165 GLY A C 1
ATOM 1337 O O . GLY A 1 165 ? 20.700 -6.604 -21.065 1.00 74.38 165 GLY A O 1
ATOM 1338 N N . GLY A 1 166 ? 22.824 -5.993 -20.985 1.00 81.00 166 GLY A N 1
ATOM 1339 C CA . GLY A 1 166 ? 22.523 -4.555 -21.101 1.00 81.00 166 GLY A CA 1
ATOM 1340 C C . GLY A 1 166 ? 22.316 -3.879 -19.741 1.00 81.00 166 GLY A C 1
ATOM 1341 O O . GLY A 1 166 ? 22.439 -4.520 -18.702 1.00 81.00 166 GLY A O 1
ATOM 1342 N N . GLU A 1 167 ? 22.059 -2.571 -19.740 1.00 85.19 167 GLU A N 1
ATOM 1343 C CA . GLU A 1 167 ? 22.051 -1.765 -18.512 1.00 85.19 167 GLU A CA 1
ATOM 1344 C C . GLU A 1 167 ? 20.638 -1.575 -17.944 1.00 85.19 167 GLU A C 1
ATOM 1346 O O . GLU A 1 167 ? 19.688 -1.315 -18.681 1.00 85.19 167 GLU A O 1
ATOM 1351 N N . PHE A 1 168 ? 20.526 -1.660 -16.617 1.00 90.50 168 PHE A N 1
ATOM 1352 C CA . PHE A 1 168 ? 19.353 -1.197 -15.875 1.00 90.50 168 PHE A CA 1
ATOM 1353 C C . PHE A 1 168 ? 19.199 0.320 -16.017 1.00 90.50 168 PHE A C 1
ATOM 1355 O O . PHE A 1 168 ? 20.198 1.042 -16.087 1.00 90.50 168 PHE A O 1
ATOM 1362 N N . GLN A 1 169 ? 17.961 0.816 -15.964 1.00 90.88 169 GLN A N 1
ATOM 1363 C CA . GLN A 1 169 ? 17.739 2.225 -15.641 1.00 90.88 169 GLN A CA 1
ATOM 1364 C C . GLN A 1 169 ? 18.188 2.447 -14.197 1.00 90.88 169 GLN A C 1
ATOM 1366 O O . GLN A 1 169 ? 17.793 1.687 -13.315 1.00 90.88 169 GLN A O 1
ATOM 1371 N N . ARG A 1 170 ? 19.033 3.456 -13.965 1.00 88.62 170 ARG A N 1
ATOM 1372 C CA . ARG A 1 170 ? 19.610 3.762 -12.650 1.00 88.62 170 ARG A CA 1
ATOM 1373 C C . ARG A 1 170 ? 19.303 5.191 -12.261 1.00 88.62 170 ARG A C 1
ATOM 1375 O O . ARG A 1 170 ? 19.597 6.108 -13.030 1.00 88.62 170 ARG A O 1
ATOM 1382 N N . VAL A 1 171 ? 18.774 5.381 -11.058 1.00 88.00 171 VAL A N 1
ATOM 1383 C CA . VAL A 1 171 ? 18.530 6.712 -10.503 1.00 88.00 171 VAL A CA 1
ATOM 1384 C C . VAL A 1 171 ? 19.084 6.813 -9.083 1.00 88.00 171 VAL A C 1
ATOM 1386 O O . VAL A 1 171 ? 18.723 5.998 -8.235 1.00 88.00 171 VAL A O 1
ATOM 1389 N N . PRO A 1 172 ? 19.931 7.819 -8.784 1.00 85.94 172 PRO A N 1
ATOM 1390 C CA . PRO A 1 172 ? 20.435 8.034 -7.434 1.00 85.94 172 PRO A CA 1
ATOM 1391 C C . PRO A 1 172 ? 19.300 8.327 -6.451 1.00 85.94 172 PRO A C 1
ATOM 1393 O O . PRO A 1 172 ? 18.549 9.291 -6.627 1.00 85.94 172 PRO A O 1
ATOM 1396 N N . ALA A 1 173 ? 19.231 7.536 -5.385 1.00 80.19 173 ALA A N 1
ATOM 1397 C CA . ALA A 1 173 ? 18.260 7.676 -4.310 1.00 80.19 173 ALA A CA 1
ATOM 1398 C C . ALA A 1 173 ? 18.821 8.410 -3.079 1.00 80.19 173 ALA A C 1
ATOM 1400 O O . ALA A 1 173 ? 18.071 8.736 -2.171 1.00 80.19 173 ALA A O 1
ATOM 1401 N N . GLY A 1 174 ? 20.112 8.746 -3.054 1.00 77.75 174 GLY A N 1
ATOM 1402 C CA . GLY A 1 174 ? 20.743 9.430 -1.918 1.00 77.75 174 GLY A CA 1
ATOM 1403 C C . GLY A 1 174 ? 21.430 8.461 -0.957 1.00 77.75 174 GLY A C 1
ATOM 1404 O O . GLY A 1 174 ? 21.253 7.255 -1.053 1.00 77.75 174 GLY A O 1
ATOM 1405 N N . ASP A 1 175 ? 22.296 8.993 -0.091 1.00 80.38 175 ASP A N 1
ATOM 1406 C CA . ASP A 1 175 ? 23.090 8.230 0.891 1.00 80.38 175 ASP A CA 1
ATOM 1407 C C . ASP A 1 175 ? 23.874 7.024 0.330 1.00 80.38 175 ASP A C 1
ATOM 1409 O O . ASP A 1 175 ? 24.205 6.086 1.051 1.00 80.38 175 ASP A O 1
ATOM 1413 N N . GLY A 1 176 ? 24.249 7.092 -0.953 1.00 80.31 176 GLY A N 1
ATOM 1414 C CA . GLY A 1 176 ? 24.968 6.025 -1.653 1.00 80.31 176 GLY A CA 1
ATOM 1415 C C . GLY A 1 176 ? 24.086 4.835 -2.032 1.00 80.31 176 GLY A C 1
ATOM 1416 O O . GLY A 1 176 ? 24.582 3.712 -2.085 1.00 80.31 176 GLY A O 1
ATOM 1417 N N . VAL A 1 177 ? 22.789 5.080 -2.224 1.00 83.25 177 VAL A N 1
ATOM 1418 C CA . VAL A 1 177 ? 21.797 4.118 -2.703 1.00 83.25 177 VAL A CA 1
ATOM 1419 C C . VAL A 1 177 ? 21.314 4.541 -4.094 1.00 83.25 177 VAL A C 1
ATOM 1421 O O . VAL A 1 177 ? 21.077 5.727 -4.349 1.00 83.25 177 VAL A O 1
ATOM 1424 N N . GLU A 1 178 ? 21.119 3.569 -4.981 1.00 86.69 178 GLU A N 1
ATOM 1425 C CA . GLU A 1 178 ? 20.525 3.725 -6.310 1.00 86.69 178 GLU A CA 1
ATOM 1426 C C . GLU A 1 178 ? 19.239 2.894 -6.419 1.00 86.69 178 GLU A C 1
ATOM 1428 O O . GLU A 1 178 ? 19.170 1.773 -5.919 1.00 86.69 178 GLU A O 1
ATOM 1433 N N . LEU A 1 179 ? 18.223 3.428 -7.100 1.00 85.81 179 LEU A N 1
ATOM 1434 C CA . LEU A 1 179 ? 17.082 2.653 -7.582 1.00 85.81 179 LEU A CA 1
ATOM 1435 C C . LEU A 1 179 ? 17.414 2.120 -8.976 1.00 85.81 179 LEU A C 1
ATOM 1437 O O . LEU A 1 179 ? 17.715 2.900 -9.887 1.00 85.81 179 LEU A O 1
ATOM 1441 N N . LEU A 1 180 ? 17.344 0.801 -9.138 1.00 89.62 180 LEU A N 1
ATOM 1442 C CA . LEU A 1 180 ? 17.461 0.121 -10.423 1.00 89.62 180 LEU A CA 1
ATOM 1443 C C . LEU A 1 180 ? 16.081 -0.323 -10.882 1.00 89.62 180 LEU A C 1
ATOM 1445 O O . LEU A 1 180 ? 15.295 -0.810 -10.075 1.00 89.62 180 LEU A O 1
ATOM 1449 N N . ALA A 1 181 ? 15.800 -0.180 -12.174 1.00 90.88 181 ALA A N 1
ATOM 1450 C CA . ALA A 1 181 ? 14.542 -0.621 -12.761 1.00 90.88 181 ALA A CA 1
ATOM 1451 C C . ALA A 1 181 ? 14.722 -1.130 -14.195 1.00 90.88 181 ALA A C 1
ATOM 1453 O O . ALA A 1 181 ? 15.599 -0.660 -14.932 1.00 90.88 181 ALA A O 1
ATOM 1454 N N . ARG A 1 182 ? 13.895 -2.099 -14.600 1.00 92.06 182 ARG A N 1
ATOM 1455 C CA . ARG A 1 182 ? 14.010 -2.761 -15.902 1.00 92.06 182 ARG A CA 1
ATOM 1456 C C . ARG A 1 182 ? 12.716 -3.445 -16.357 1.00 92.06 182 ARG A C 1
ATOM 1458 O O . ARG A 1 182 ? 11.981 -3.975 -15.535 1.00 92.06 182 ARG A O 1
ATOM 1465 N N . TYR A 1 183 ? 12.490 -3.455 -17.672 1.00 92.50 183 TYR A N 1
ATOM 1466 C CA . TYR A 1 183 ? 11.518 -4.313 -18.360 1.00 92.50 183 TYR A CA 1
ATOM 1467 C C . TYR A 1 183 ? 12.149 -5.677 -18.682 1.00 92.50 183 TYR A C 1
ATOM 1469 O O . TYR A 1 183 ? 13.288 -5.729 -19.157 1.00 92.50 183 TYR A O 1
ATOM 1477 N N . ILE A 1 184 ? 11.414 -6.754 -18.417 1.00 90.31 184 ILE A N 1
ATOM 1478 C CA . ILE A 1 184 ? 11.817 -8.140 -18.656 1.00 90.31 184 ILE A CA 1
ATOM 1479 C C . ILE A 1 184 ? 11.099 -8.628 -19.920 1.00 90.31 184 ILE A C 1
ATOM 1481 O O . ILE A 1 184 ? 9.892 -8.855 -19.908 1.00 90.31 184 ILE A O 1
ATOM 1485 N N . ASP A 1 185 ? 11.855 -8.800 -21.005 1.00 87.25 185 ASP A N 1
ATOM 1486 C CA . ASP A 1 185 ? 11.357 -9.174 -22.339 1.00 87.25 185 ASP A CA 1
ATOM 1487 C C . ASP A 1 185 ? 11.346 -10.697 -22.589 1.00 87.25 185 ASP A C 1
ATOM 1489 O O . ASP A 1 185 ? 11.233 -11.163 -23.727 1.00 87.25 185 ASP A O 1
ATOM 1493 N N . CYS A 1 186 ? 11.460 -11.493 -21.525 1.00 83.56 186 CYS A N 1
ATOM 1494 C CA . CYS A 1 186 ? 11.419 -12.950 -21.561 1.00 83.56 186 CYS A CA 1
ATOM 1495 C C . CYS A 1 186 ? 10.416 -13.507 -20.534 1.00 83.56 186 CYS A C 1
ATOM 1497 O O . CYS A 1 186 ? 9.967 -12.776 -19.648 1.00 83.56 186 CYS A O 1
ATOM 1499 N N . PRO A 1 187 ? 10.042 -14.799 -20.627 1.00 82.44 187 PRO A N 1
ATOM 1500 C CA . PRO A 1 187 ? 9.280 -15.451 -19.568 1.00 82.44 187 PRO A CA 1
ATOM 1501 C C . PRO A 1 187 ? 9.998 -15.302 -18.226 1.00 82.44 187 PRO A C 1
ATOM 1503 O O . PRO A 1 187 ? 11.204 -15.540 -18.136 1.00 82.44 187 PRO A O 1
ATOM 1506 N N . ILE A 1 188 ? 9.261 -14.931 -17.180 1.00 81.75 188 ILE A N 1
ATOM 1507 C CA . ILE A 1 188 ? 9.843 -14.637 -15.867 1.00 81.75 188 ILE A CA 1
ATOM 1508 C C . ILE A 1 188 ? 10.602 -15.841 -15.283 1.00 81.75 188 ILE A C 1
ATOM 1510 O O . ILE A 1 188 ? 11.606 -15.669 -14.601 1.00 81.75 188 ILE A O 1
ATOM 1514 N N . GLU A 1 189 ? 10.197 -17.068 -15.618 1.00 81.25 189 GLU A N 1
ATOM 1515 C CA . GLU A 1 189 ? 10.864 -18.312 -15.218 1.00 81.25 189 GLU A CA 1
ATOM 1516 C C . GLU A 1 189 ? 12.244 -18.512 -15.865 1.00 81.25 189 GLU A C 1
ATOM 1518 O O . GLU A 1 189 ? 13.029 -19.341 -15.403 1.00 81.25 189 GLU A O 1
ATOM 1523 N N . GLU A 1 190 ? 12.538 -17.783 -16.943 1.00 86.88 190 GLU A N 1
ATOM 1524 C CA . GLU A 1 190 ? 13.830 -17.775 -17.638 1.00 86.88 190 GLU A CA 1
ATOM 1525 C C . GLU A 1 190 ? 14.705 -16.574 -17.227 1.00 86.88 190 GLU A C 1
ATOM 1527 O O . GLU A 1 190 ? 15.884 -16.500 -17.593 1.00 86.88 190 GLU A O 1
ATOM 1532 N N . TYR A 1 191 ? 14.146 -15.628 -16.467 1.00 89.25 191 TYR A N 1
ATOM 1533 C CA . TYR A 1 191 ? 14.862 -14.459 -15.977 1.00 89.25 191 TYR A CA 1
ATOM 1534 C C . TYR A 1 191 ? 15.641 -14.789 -14.698 1.00 89.25 191 TYR A C 1
ATOM 1536 O O . TYR A 1 191 ? 15.083 -15.246 -13.700 1.00 89.25 191 TYR A O 1
ATOM 1544 N N . GLU A 1 192 ? 16.947 -14.526 -14.717 1.00 90.12 192 GLU A N 1
ATOM 1545 C CA . GLU A 1 192 ? 17.825 -14.687 -13.561 1.00 90.12 192 GLU A CA 1
ATOM 1546 C C . GLU A 1 192 ? 18.404 -13.323 -13.189 1.00 90.12 192 GLU A C 1
ATOM 1548 O O . GLU A 1 192 ? 19.018 -12.662 -14.027 1.00 90.12 192 GLU A O 1
ATOM 1553 N N . LEU A 1 193 ? 18.235 -12.919 -11.929 1.00 89.88 193 LEU A N 1
ATOM 1554 C CA . LEU A 1 193 ? 18.828 -11.709 -11.366 1.00 89.88 193 LEU A CA 1
ATOM 1555 C C . LEU A 1 193 ? 19.866 -12.090 -10.315 1.00 89.88 193 LEU A C 1
ATOM 1557 O O . LEU A 1 193 ? 19.579 -12.864 -9.401 1.00 89.88 193 LEU A O 1
ATOM 1561 N N . TYR A 1 194 ? 21.048 -11.493 -10.408 1.00 88.31 194 TYR A N 1
ATOM 1562 C CA . TYR A 1 194 ? 22.135 -11.677 -9.461 1.00 88.31 194 TYR A CA 1
ATOM 1563 C C . TYR A 1 194 ? 22.513 -10.344 -8.819 1.00 88.31 194 TYR A C 1
ATOM 1565 O O . TYR A 1 194 ? 22.866 -9.390 -9.513 1.00 88.31 194 TYR A O 1
ATOM 1573 N N . ILE A 1 195 ? 22.509 -10.293 -7.487 1.00 87.81 195 ILE A N 1
ATOM 1574 C CA . ILE A 1 195 ? 23.020 -9.153 -6.715 1.00 87.81 195 ILE A CA 1
ATOM 1575 C C . ILE A 1 195 ? 24.221 -9.640 -5.909 1.00 87.81 195 ILE A C 1
ATOM 1577 O O . ILE A 1 195 ? 24.135 -10.601 -5.146 1.00 87.81 195 ILE A O 1
ATOM 1581 N N . ASN A 1 196 ? 25.380 -9.018 -6.118 1.00 87.25 196 ASN A N 1
ATOM 1582 C CA . ASN A 1 196 ? 26.662 -9.427 -5.540 1.00 87.25 196 ASN A CA 1
ATOM 1583 C C . ASN A 1 196 ? 26.996 -10.913 -5.781 1.00 87.25 196 ASN A C 1
ATOM 1585 O O . ASN A 1 196 ? 27.600 -11.580 -4.938 1.00 87.25 196 ASN A O 1
ATOM 1589 N N . GLY A 1 197 ? 26.596 -11.438 -6.944 1.00 85.50 197 GLY A N 1
ATOM 1590 C CA . GLY A 1 197 ? 26.786 -12.839 -7.332 1.00 85.50 197 GLY A CA 1
ATOM 1591 C C . GLY A 1 197 ? 25.847 -13.835 -6.640 1.00 85.50 197 GLY A C 1
ATOM 1592 O O . GLY A 1 197 ? 26.033 -15.043 -6.797 1.00 85.50 197 GLY A O 1
ATOM 1593 N N . VAL A 1 198 ? 24.857 -13.363 -5.878 1.00 85.69 198 VAL A N 1
ATOM 1594 C CA . VAL A 1 198 ? 23.800 -14.189 -5.280 1.00 85.69 198 VAL A CA 1
ATOM 1595 C C . VAL A 1 198 ? 22.588 -14.176 -6.203 1.00 85.69 198 VAL A C 1
ATOM 1597 O O . VAL A 1 198 ? 22.107 -13.102 -6.545 1.00 85.69 198 VAL A O 1
ATOM 1600 N N . LEU A 1 199 ? 22.110 -15.360 -6.600 1.00 85.50 199 LEU A N 1
ATOM 1601 C CA . LEU A 1 199 ? 20.865 -15.506 -7.357 1.00 85.50 199 LEU A CA 1
ATOM 1602 C C . LEU A 1 199 ? 19.685 -15.102 -6.470 1.00 85.50 199 LEU A C 1
ATOM 1604 O O . LEU A 1 199 ? 19.512 -15.667 -5.387 1.00 85.50 199 LEU A O 1
ATOM 1608 N N . MET A 1 200 ? 18.895 -14.148 -6.945 1.00 81.75 200 MET A N 1
ATOM 1609 C CA . MET A 1 200 ? 17.692 -13.688 -6.268 1.00 81.75 200 MET A CA 1
ATOM 1610 C C . MET A 1 200 ? 16.524 -14.637 -6.549 1.00 81.75 200 MET A C 1
ATOM 1612 O O . MET A 1 200 ? 16.375 -15.135 -7.666 1.00 81.75 200 MET A O 1
ATOM 1616 N N . ASP A 1 201 ? 15.706 -14.898 -5.531 1.00 78.12 201 ASP A N 1
ATOM 1617 C CA . ASP A 1 201 ? 14.499 -15.709 -5.679 1.00 78.12 201 ASP A CA 1
ATOM 1618 C C . ASP A 1 201 ? 13.362 -14.833 -6.213 1.00 78.12 201 ASP A C 1
ATOM 1620 O O . ASP A 1 201 ? 12.875 -13.947 -5.520 1.00 78.12 201 ASP A O 1
ATOM 1624 N N . LEU A 1 202 ? 12.965 -15.075 -7.462 1.00 74.06 202 LEU A N 1
ATOM 1625 C CA . LEU A 1 202 ? 11.860 -14.380 -8.129 1.00 74.06 202 LEU A CA 1
ATOM 1626 C C . LEU A 1 202 ? 10.631 -15.284 -8.282 1.00 74.06 202 LEU A C 1
ATOM 1628 O O . LEU A 1 202 ? 9.738 -14.987 -9.076 1.00 74.06 202 LEU A O 1
ATOM 1632 N N . SER A 1 203 ? 10.587 -16.409 -7.561 1.00 66.56 203 SER A N 1
ATOM 1633 C CA . SER A 1 203 ? 9.549 -17.425 -7.745 1.00 66.56 203 SER A CA 1
ATOM 1634 C C . SER A 1 203 ? 8.141 -16.954 -7.382 1.00 66.56 203 SER A C 1
ATOM 1636 O O . SER A 1 203 ? 7.167 -17.466 -7.941 1.00 66.56 203 SER A O 1
ATOM 1638 N N . ASP A 1 204 ? 8.029 -15.916 -6.553 1.00 58.81 204 ASP A N 1
ATOM 1639 C CA . ASP A 1 204 ? 6.770 -15.213 -6.287 1.00 58.81 204 ASP A CA 1
ATOM 1640 C C . ASP A 1 204 ? 6.169 -14.600 -7.563 1.00 58.81 204 ASP A C 1
ATOM 1642 O O . ASP A 1 204 ? 4.950 -14.500 -7.699 1.00 58.81 204 ASP A O 1
ATOM 1646 N N . GLY A 1 205 ? 7.013 -14.289 -8.551 1.00 57.12 205 GLY A N 1
ATOM 1647 C CA . GLY A 1 205 ? 6.629 -13.763 -9.854 1.00 57.12 205 GLY A CA 1
ATOM 1648 C C . GLY A 1 205 ? 6.043 -14.773 -10.838 1.00 57.12 205 GLY A C 1
ATOM 1649 O O . GLY A 1 205 ? 5.321 -14.392 -11.760 1.00 57.12 205 GLY A O 1
ATOM 1650 N N . TYR A 1 206 ? 6.320 -16.067 -10.650 1.00 53.75 206 TYR A N 1
ATOM 1651 C CA . TYR A 1 206 ? 6.010 -17.118 -11.632 1.00 53.75 206 TYR A CA 1
ATOM 1652 C C . TYR A 1 206 ? 4.513 -17.471 -11.697 1.00 53.75 206 TYR A C 1
ATOM 1654 O O . TYR A 1 206 ? 4.065 -18.128 -12.631 1.00 53.75 206 TYR A O 1
ATOM 1662 N N . ASN A 1 207 ? 3.714 -17.037 -10.714 1.00 52.41 207 ASN A N 1
ATOM 1663 C CA . ASN A 1 207 ? 2.269 -17.309 -10.644 1.00 52.41 207 ASN A CA 1
ATOM 1664 C C . ASN A 1 207 ? 1.399 -16.042 -10.714 1.00 52.41 207 ASN A C 1
ATOM 1666 O O . ASN A 1 207 ? 0.214 -16.092 -10.380 1.00 52.41 207 ASN A O 1
ATOM 1670 N N . LEU A 1 208 ? 1.966 -14.912 -11.136 1.00 54.88 208 LEU A N 1
ATOM 1671 C CA . LEU A 1 208 ? 1.269 -13.624 -11.204 1.00 54.88 208 LEU A CA 1
ATOM 1672 C C . LEU A 1 208 ? 0.469 -13.412 -12.510 1.00 54.88 208 LEU A C 1
ATOM 1674 O O . LEU A 1 208 ? 0.125 -12.282 -12.834 1.00 54.88 208 LEU A O 1
ATOM 1678 N N . GLY A 1 209 ? 0.176 -14.466 -13.282 1.00 44.12 209 GLY A N 1
ATOM 1679 C CA . GLY A 1 209 ? -0.555 -14.331 -14.550 1.00 44.12 209 GLY A CA 1
ATOM 1680 C C . GLY A 1 209 ? -1.879 -13.583 -14.372 1.00 44.12 209 GLY A C 1
ATOM 1681 O O . GLY A 1 209 ? -2.700 -14.055 -13.590 1.00 44.12 209 GLY A O 1
ATOM 1682 N N . ASP A 1 210 ? -2.034 -12.444 -15.071 1.00 43.00 210 ASP A N 1
ATOM 1683 C CA . ASP A 1 210 ? -3.172 -11.499 -15.052 1.00 43.00 210 ASP A CA 1
ATOM 1684 C C . ASP A 1 210 ? -4.036 -11.586 -13.788 1.00 43.00 210 ASP A C 1
ATOM 1686 O O . ASP A 1 210 ? -5.254 -11.786 -13.827 1.00 43.00 210 ASP A O 1
ATOM 1690 N N . LYS A 1 211 ? -3.386 -11.468 -12.632 1.00 41.34 211 LYS A N 1
ATOM 1691 C CA . LYS A 1 211 ? -4.097 -11.124 -11.415 1.00 41.34 211 LYS A CA 1
ATOM 1692 C C . LYS A 1 211 ? -4.350 -9.628 -11.500 1.00 41.34 211 LYS A C 1
ATOM 1694 O O . LYS A 1 211 ? -3.405 -8.873 -11.720 1.00 41.34 211 LYS A O 1
ATOM 1699 N N . SER A 1 212 ? -5.606 -9.208 -11.345 1.00 41.16 212 SER A N 1
ATOM 1700 C CA . SER A 1 212 ? -5.887 -7.825 -10.962 1.00 41.16 212 SER A CA 1
ATOM 1701 C C . SER A 1 212 ? -4.950 -7.461 -9.806 1.00 41.16 212 SER A C 1
ATOM 1703 O O . SER A 1 212 ? -4.645 -8.301 -8.957 1.00 41.16 212 SER A O 1
ATOM 1705 N N . SER A 1 213 ? -4.455 -6.230 -9.797 1.00 46.44 213 SER A N 1
ATOM 1706 C CA . SER A 1 213 ? -3.512 -5.663 -8.819 1.00 46.44 213 SER A CA 1
ATOM 1707 C C . SER A 1 213 ? -3.901 -5.797 -7.338 1.00 46.44 213 SER A C 1
ATOM 1709 O O . SER A 1 213 ? -3.112 -5.452 -6.465 1.00 46.44 213 SER A O 1
ATOM 1711 N N . GLU A 1 214 ? -5.067 -6.365 -7.046 1.00 45.19 214 GLU A N 1
ATOM 1712 C CA . GLU A 1 214 ? -5.627 -6.677 -5.729 1.00 45.19 214 GLU A CA 1
ATOM 1713 C C . GLU A 1 214 ? -4.845 -7.747 -4.934 1.00 45.19 214 GLU A C 1
ATOM 1715 O O . GLU A 1 214 ? -5.219 -8.073 -3.809 1.00 45.19 214 GLU A O 1
ATOM 1720 N N . ASP A 1 215 ? -3.775 -8.323 -5.493 1.00 48.72 215 ASP A N 1
ATOM 1721 C CA . ASP A 1 215 ? -3.131 -9.532 -4.960 1.00 48.72 215 ASP A CA 1
ATOM 1722 C C . ASP A 1 215 ? -1.611 -9.399 -4.707 1.00 48.72 215 ASP A C 1
ATOM 1724 O O . ASP A 1 215 ? -0.956 -10.411 -4.434 1.00 48.72 215 ASP A O 1
ATOM 1728 N N . ILE A 1 216 ? -1.025 -8.194 -4.778 1.00 52.06 216 ILE A N 1
ATOM 1729 C CA . ILE A 1 216 ? 0.415 -8.006 -4.504 1.00 52.06 216 ILE A CA 1
ATOM 1730 C C . ILE A 1 216 ? 0.673 -8.060 -2.982 1.00 52.06 216 ILE A C 1
ATOM 1732 O O . ILE A 1 216 ? 0.106 -7.257 -2.234 1.00 52.06 216 ILE A O 1
ATOM 1736 N N . PRO A 1 217 ? 1.517 -8.993 -2.495 1.00 59.75 217 PRO A N 1
ATOM 1737 C CA . PRO A 1 217 ? 1.781 -9.158 -1.070 1.00 59.75 217 PRO A CA 1
ATOM 1738 C C . PRO A 1 217 ? 2.802 -8.148 -0.530 1.00 59.75 217 PRO A C 1
ATOM 1740 O O . PRO A 1 217 ? 3.856 -7.923 -1.117 1.00 59.75 217 PRO A O 1
ATOM 1743 N N . PHE A 1 218 ? 2.555 -7.649 0.678 1.00 60.50 218 PHE A N 1
ATOM 1744 C CA . PHE A 1 218 ? 3.547 -7.043 1.561 1.00 60.50 218 PHE A CA 1
ATOM 1745 C C . PHE A 1 218 ? 4.019 -8.091 2.573 1.00 60.50 218 PHE A C 1
ATOM 1747 O O . PHE A 1 218 ? 3.234 -8.591 3.384 1.00 60.50 218 PHE A O 1
ATOM 1754 N N . TYR A 1 219 ? 5.304 -8.442 2.557 1.00 60.41 219 TYR A N 1
ATOM 1755 C CA . TYR A 1 219 ? 5.846 -9.498 3.423 1.00 60.41 219 TYR A CA 1
ATOM 1756 C C . TYR A 1 219 ? 6.032 -9.069 4.880 1.00 60.41 219 TYR A C 1
ATOM 1758 O O . TYR A 1 219 ? 6.099 -9.917 5.775 1.00 60.41 219 TYR A O 1
ATOM 1766 N N . THR A 1 220 ? 6.052 -7.762 5.146 1.00 65.38 220 THR A N 1
ATOM 1767 C CA . THR A 1 220 ? 6.051 -7.221 6.503 1.00 65.38 220 THR A CA 1
ATOM 1768 C C . THR A 1 220 ? 4.947 -6.187 6.701 1.00 65.38 220 THR A C 1
ATOM 1770 O O . THR A 1 220 ? 4.458 -5.553 5.767 1.00 65.38 220 THR A O 1
ATOM 1773 N N . LEU A 1 221 ? 4.548 -6.013 7.963 1.00 71.25 221 LEU A N 1
ATOM 1774 C CA . LEU A 1 221 ? 3.584 -4.984 8.348 1.00 71.25 221 LEU A CA 1
ATOM 1775 C C . LEU A 1 221 ? 4.160 -3.572 8.158 1.00 71.25 221 LEU A C 1
ATOM 1777 O O . LEU A 1 221 ? 3.429 -2.642 7.834 1.00 71.25 221 LEU A O 1
ATOM 1781 N N . GLU A 1 222 ? 5.464 -3.415 8.378 1.00 70.44 222 GLU A N 1
ATOM 1782 C CA . GLU A 1 222 ? 6.155 -2.132 8.252 1.00 70.44 222 GLU A CA 1
ATOM 1783 C C . GLU A 1 222 ? 6.174 -1.654 6.798 1.00 70.44 222 GLU A C 1
ATOM 1785 O O . GLU A 1 222 ? 5.915 -0.476 6.549 1.00 70.44 222 GLU A O 1
ATOM 1790 N N . ASP A 1 223 ? 6.380 -2.569 5.847 1.00 59.47 223 ASP A N 1
ATOM 1791 C CA . ASP A 1 223 ? 6.328 -2.260 4.416 1.00 59.47 223 ASP A CA 1
ATOM 1792 C C . ASP A 1 223 ? 4.915 -1.843 3.997 1.00 59.47 223 ASP A C 1
ATOM 1794 O O . ASP A 1 223 ? 4.752 -0.828 3.321 1.00 59.47 223 ASP A O 1
ATOM 1798 N N . TYR A 1 224 ? 3.884 -2.559 4.467 1.00 70.00 224 TYR A N 1
ATOM 1799 C CA . TYR A 1 224 ? 2.490 -2.208 4.178 1.00 70.00 224 TYR A CA 1
ATOM 1800 C C . TYR A 1 224 ? 2.119 -0.819 4.718 1.00 70.00 224 TYR A C 1
ATOM 1802 O O . TYR A 1 224 ? 1.639 0.039 3.979 1.00 70.00 224 TYR A O 1
ATOM 1810 N N . ILE A 1 225 ? 2.407 -0.554 5.997 1.00 72.25 225 ILE A N 1
ATOM 1811 C CA . ILE A 1 225 ? 2.166 0.756 6.626 1.00 72.25 225 ILE A CA 1
ATOM 1812 C C . ILE A 1 225 ? 2.928 1.866 5.893 1.00 72.25 225 ILE A C 1
ATOM 1814 O O . ILE A 1 225 ? 2.398 2.957 5.677 1.00 72.25 225 ILE A O 1
ATOM 1818 N N . SER A 1 226 ? 4.170 1.590 5.492 1.00 62.66 226 SER A N 1
ATOM 1819 C CA . SER A 1 226 ? 5.004 2.542 4.760 1.00 62.66 226 SER A CA 1
ATOM 1820 C C . SER A 1 226 ? 4.451 2.845 3.367 1.00 62.66 226 SER A C 1
ATOM 1822 O O . SER A 1 226 ? 4.489 4.007 2.952 1.00 62.66 226 SER A O 1
ATOM 1824 N N . ALA A 1 227 ? 3.918 1.840 2.667 1.00 59.88 227 ALA A N 1
ATOM 1825 C CA . ALA A 1 227 ? 3.310 1.984 1.346 1.00 59.88 227 ALA A CA 1
ATOM 1826 C C . ALA A 1 227 ? 2.035 2.837 1.382 1.00 59.88 227 ALA A C 1
ATOM 1828 O O . ALA A 1 227 ? 1.843 3.686 0.510 1.00 59.88 227 ALA A O 1
ATOM 1829 N N . LEU A 1 228 ? 1.226 2.696 2.438 1.00 65.00 228 LEU A N 1
ATOM 1830 C CA . LEU A 1 228 ? 0.042 3.530 2.668 1.00 65.00 228 LEU A CA 1
ATOM 1831 C C . LEU A 1 228 ? 0.382 5.012 2.880 1.00 65.00 228 LEU A C 1
ATOM 1833 O O . LEU A 1 228 ? -0.469 5.877 2.686 1.00 65.00 228 LEU A O 1
ATOM 1837 N N . GLY A 1 229 ? 1.625 5.332 3.258 1.00 60.03 229 GLY A N 1
ATOM 1838 C CA . GLY A 1 229 ? 2.048 6.717 3.438 1.00 60.03 229 GLY A CA 1
ATOM 1839 C C . GLY A 1 229 ? 1.414 7.411 4.638 1.00 60.03 229 GLY A C 1
ATOM 1840 O O . GLY A 1 229 ? 1.291 8.635 4.612 1.00 60.03 229 GLY A O 1
ATOM 1841 N N . LEU A 1 230 ? 1.015 6.636 5.649 1.00 66.06 230 LEU A N 1
ATOM 1842 C CA . LEU A 1 230 ? 0.348 7.143 6.842 1.00 66.06 230 LEU A CA 1
ATOM 1843 C C . LEU A 1 230 ? 1.240 8.140 7.593 1.00 66.06 230 LEU A C 1
ATOM 1845 O O . LEU A 1 230 ? 2.468 8.007 7.639 1.00 66.06 230 LEU A O 1
ATOM 1849 N N . GLY A 1 231 ? 0.607 9.128 8.213 1.00 64.81 231 GLY A N 1
ATOM 1850 C CA . GLY A 1 231 ? 1.225 10.059 9.141 1.00 64.81 231 GLY A CA 1
ATOM 1851 C C . GLY A 1 231 ? 1.652 9.399 10.455 1.00 64.81 231 GLY A C 1
ATOM 1852 O O . GLY A 1 231 ? 1.526 8.197 10.674 1.00 64.81 231 GLY A O 1
ATOM 1853 N N . GLU A 1 232 ? 2.153 10.213 11.386 1.00 66.50 232 GLU A N 1
ATOM 1854 C CA . GLU A 1 232 ? 2.737 9.731 12.650 1.00 66.50 232 GLU A CA 1
ATOM 1855 C C . GLU A 1 232 ? 1.722 9.097 13.621 1.00 66.50 232 GLU A C 1
ATOM 1857 O O . GLU A 1 232 ? 2.117 8.502 14.626 1.00 66.50 232 GLU A O 1
ATOM 1862 N N . LYS A 1 233 ? 0.418 9.243 13.359 1.00 78.00 233 LYS A N 1
ATOM 1863 C CA . LYS A 1 233 ? -0.660 8.818 14.255 1.00 78.00 233 LYS A CA 1
ATOM 1864 C C . LYS A 1 233 ? -1.691 7.969 13.524 1.00 78.00 233 LYS A C 1
ATOM 1866 O O . LYS A 1 233 ? -2.588 8.490 12.865 1.00 78.00 233 LYS A O 1
ATOM 1871 N N . TYR A 1 234 ? -1.593 6.663 13.721 1.00 85.12 234 TYR A N 1
ATOM 1872 C CA . TYR A 1 234 ? -2.578 5.694 13.266 1.00 85.12 234 TYR A CA 1
ATOM 1873 C C . TYR A 1 234 ? -2.825 4.634 14.340 1.00 85.12 234 TYR A C 1
ATOM 1875 O O . TYR A 1 234 ? -2.003 4.398 15.228 1.00 85.12 234 TYR A O 1
ATOM 1883 N N . LEU A 1 235 ? -3.974 3.980 14.239 1.00 89.25 235 LEU A N 1
ATOM 1884 C CA . LEU A 1 235 ? -4.395 2.901 15.115 1.00 89.25 235 LEU A CA 1
ATOM 1885 C C . LEU A 1 235 ? -4.518 1.608 14.304 1.00 89.25 235 LEU A C 1
ATOM 1887 O O . LEU A 1 235 ? -5.084 1.619 13.215 1.00 89.25 235 LEU A O 1
ATOM 1891 N N . LEU A 1 236 ? -3.990 0.502 14.838 1.00 90.44 236 LEU A N 1
ATOM 1892 C CA . LEU A 1 236 ? -3.967 -0.811 14.183 1.00 90.44 236 LEU A CA 1
ATOM 1893 C C . LEU A 1 236 ? -4.844 -1.814 14.933 1.00 90.44 236 LEU A C 1
ATOM 1895 O O . LEU A 1 236 ? -4.535 -2.166 16.069 1.00 90.44 236 LEU A O 1
ATOM 1899 N N . VAL A 1 237 ? -5.878 -2.361 14.298 1.00 90.56 237 VAL A N 1
ATOM 1900 C CA . VAL A 1 237 ? -6.706 -3.425 14.885 1.00 90.56 237 VAL A CA 1
ATOM 1901 C C . VAL A 1 237 ? -6.607 -4.700 14.065 1.00 90.56 237 VAL A C 1
ATOM 1903 O O . VAL A 1 237 ? -7.049 -4.760 12.923 1.00 90.56 237 VAL A O 1
ATOM 1906 N N . GLN A 1 238 ? -6.056 -5.743 14.679 1.00 90.56 238 GLN A N 1
ATOM 1907 C CA . GLN A 1 238 ? -5.967 -7.072 14.086 1.00 90.56 238 GLN A CA 1
ATOM 1908 C C . GLN A 1 238 ? -7.269 -7.850 14.338 1.00 90.56 238 GLN A C 1
ATOM 1910 O O . GLN A 1 238 ? -7.647 -8.050 15.493 1.00 90.56 238 GLN A O 1
ATOM 1915 N N . GLY A 1 239 ? -7.920 -8.279 13.259 1.00 87.94 239 GLY A N 1
ATOM 1916 C CA . GLY A 1 239 ? -8.961 -9.309 13.239 1.00 87.94 239 GLY A CA 1
ATOM 1917 C C . GLY A 1 239 ? -8.383 -10.699 12.954 1.00 87.94 239 GLY A C 1
ATOM 1918 O O . GLY A 1 239 ? -7.163 -10.894 13.034 1.00 87.94 239 GLY A O 1
ATOM 1919 N N . ASP A 1 240 ? -9.234 -11.671 12.625 1.00 86.38 240 ASP A N 1
ATOM 1920 C CA . ASP A 1 240 ? -8.805 -13.063 12.414 1.00 86.38 240 ASP A CA 1
ATOM 1921 C C . ASP A 1 240 ? -7.914 -13.193 11.175 1.00 86.38 240 ASP A C 1
ATOM 1923 O O . ASP A 1 240 ? -6.869 -13.852 11.213 1.00 86.38 240 ASP A O 1
ATOM 1927 N N . ARG A 1 241 ? -8.309 -12.542 10.079 1.00 83.38 241 ARG A N 1
ATOM 1928 C CA . ARG A 1 241 ? -7.516 -12.452 8.850 1.00 83.38 241 ARG A CA 1
ATOM 1929 C C . ARG A 1 241 ? -7.303 -11.029 8.379 1.00 83.38 241 ARG A C 1
ATOM 1931 O O . ARG A 1 241 ? -6.421 -10.837 7.561 1.00 83.38 241 ARG A O 1
ATOM 1938 N N . THR A 1 242 ? -8.028 -10.038 8.878 1.00 84.56 242 THR A N 1
ATOM 1939 C CA . THR A 1 242 ? -7.910 -8.669 8.372 1.00 84.56 242 THR A CA 1
ATOM 1940 C C . THR A 1 242 ? -7.181 -7.787 9.378 1.00 84.56 242 THR A C 1
ATOM 1942 O O . THR A 1 242 ? -7.340 -7.908 10.592 1.00 84.56 242 THR A O 1
ATOM 1945 N N . LEU A 1 243 ? -6.326 -6.899 8.887 1.00 85.88 243 LEU A N 1
ATOM 1946 C CA . LEU A 1 243 ? -5.766 -5.802 9.662 1.00 85.88 243 LEU A CA 1
ATOM 1947 C C . LEU A 1 243 ? -6.481 -4.520 9.250 1.00 85.88 243 LEU A C 1
ATOM 1949 O O . LEU A 1 243 ? -6.394 -4.136 8.089 1.00 85.88 243 LEU A O 1
ATOM 1953 N N . LEU A 1 244 ? -7.129 -3.849 10.200 1.00 85.88 244 LEU A N 1
ATOM 1954 C CA . LEU A 1 244 ? -7.703 -2.521 10.012 1.00 85.88 244 LEU A CA 1
ATOM 1955 C C . LEU A 1 244 ? -6.726 -1.453 10.503 1.00 85.88 244 LEU A C 1
ATOM 1957 O O . LEU A 1 244 ? -6.202 -1.544 11.616 1.00 85.88 244 LEU A O 1
ATOM 1961 N N . ILE A 1 245 ? -6.542 -0.412 9.700 1.00 84.50 245 ILE A N 1
ATOM 1962 C CA . ILE A 1 245 ? -5.765 0.772 10.042 1.00 84.50 245 ILE A CA 1
ATOM 1963 C C . ILE A 1 245 ? -6.666 2.000 9.995 1.00 84.50 245 ILE A C 1
ATOM 1965 O O . ILE A 1 245 ? -7.394 2.210 9.027 1.00 84.50 245 ILE A O 1
ATOM 1969 N N . VAL A 1 246 ? -6.610 2.806 11.053 1.00 83.06 246 VAL A N 1
ATOM 1970 C CA . VAL A 1 246 ? -7.377 4.048 11.191 1.00 83.06 246 VAL A CA 1
ATOM 1971 C C . VAL A 1 246 ? -6.409 5.209 11.363 1.00 83.06 246 VAL A C 1
ATOM 1973 O O . VAL A 1 246 ? -5.652 5.243 12.332 1.00 83.06 246 VAL A O 1
ATOM 1976 N N . GLU A 1 247 ? -6.448 6.172 10.449 1.00 82.88 247 GLU A N 1
ATOM 1977 C CA . GLU A 1 247 ? -5.576 7.347 10.442 1.00 82.88 247 GLU A CA 1
ATOM 1978 C C . GLU A 1 247 ? -6.405 8.635 10.492 1.00 82.88 247 GLU A C 1
ATOM 1980 O O . GLU A 1 247 ? -7.404 8.775 9.785 1.00 82.88 247 GLU A O 1
ATOM 1985 N N . GLU A 1 248 ? -5.982 9.601 11.309 1.00 78.69 248 GLU A N 1
ATOM 1986 C CA . GLU A 1 248 ? -6.513 10.962 11.235 1.00 78.69 248 GLU A CA 1
ATOM 1987 C C . GLU A 1 248 ? -5.898 11.693 10.031 1.00 78.69 248 GLU A C 1
ATOM 1989 O O . GLU A 1 248 ? -4.709 11.997 10.021 1.00 78.69 248 GLU A O 1
ATOM 1994 N N . SER A 1 249 ? -6.720 12.041 9.041 1.00 69.81 249 SER A N 1
ATOM 1995 C CA . SER A 1 249 ? -6.292 12.778 7.844 1.00 69.81 249 SER A CA 1
ATOM 1996 C C . SER A 1 249 ? -6.490 14.298 7.952 1.00 69.81 249 SER A C 1
ATOM 1998 O O . SER A 1 249 ? -6.251 15.036 6.993 1.00 69.81 249 SER A O 1
ATOM 2000 N N . GLY A 1 250 ? -6.908 14.785 9.127 1.00 68.50 250 GLY A N 1
ATOM 2001 C CA . GLY A 1 250 ? -6.917 16.198 9.511 1.00 68.50 250 GLY A CA 1
ATOM 2002 C C . GLY A 1 250 ? -8.251 16.705 10.062 1.00 68.50 250 GLY A C 1
ATOM 2003 O O . GLY A 1 250 ? -9.196 15.952 10.308 1.00 68.50 250 GLY A O 1
ATOM 2004 N N . GLU A 1 251 ? -8.348 18.024 10.238 1.00 62.59 251 GLU A N 1
ATOM 2005 C CA . GLU A 1 251 ? -9.578 18.672 10.700 1.00 62.59 251 GLU A CA 1
ATOM 2006 C C . GLU A 1 251 ? -10.681 18.609 9.629 1.00 62.59 251 GLU A C 1
ATOM 2008 O O . GLU A 1 251 ? -10.452 18.776 8.425 1.00 62.59 251 GLU A O 1
ATOM 2013 N N . GLY A 1 252 ? -11.913 18.347 10.065 1.00 60.31 252 GLY A N 1
ATOM 2014 C CA . GLY A 1 252 ? -13.073 18.396 9.188 1.00 60.31 252 GLY A CA 1
ATOM 2015 C C . GLY A 1 252 ? -13.507 19.828 8.864 1.00 60.31 252 GLY A C 1
ATOM 2016 O O . GLY A 1 252 ? -12.938 20.814 9.323 1.00 60.31 252 GLY A O 1
ATOM 2017 N N . ASN A 1 253 ? -14.545 19.957 8.036 1.00 62.16 253 ASN A N 1
ATOM 2018 C CA . ASN A 1 253 ? -15.027 21.270 7.586 1.00 62.16 253 ASN A CA 1
ATOM 2019 C C . ASN A 1 253 ? -15.708 22.085 8.706 1.00 62.16 253 ASN A C 1
ATOM 2021 O O . ASN A 1 253 ? -15.951 23.281 8.536 1.00 62.16 253 ASN A O 1
ATOM 2025 N N . ALA A 1 254 ? -16.050 21.437 9.820 1.00 65.50 254 ALA A N 1
ATOM 2026 C CA . ALA A 1 254 ? -16.656 22.031 11.002 1.00 65.50 254 ALA A CA 1
ATOM 2027 C C . ALA A 1 254 ? -15.811 21.744 12.253 1.00 65.50 254 ALA A C 1
ATOM 2029 O O . ALA A 1 254 ? -15.107 20.736 12.325 1.00 65.50 254 ALA A O 1
ATOM 2030 N N . SER A 1 255 ? -15.922 22.612 13.262 1.00 65.81 255 SER A N 1
ATOM 2031 C CA . SER A 1 255 ? -15.149 22.530 14.514 1.00 65.81 255 SER A CA 1
ATOM 2032 C C . SER A 1 255 ? -15.392 21.255 15.329 1.00 65.81 255 SER A C 1
ATOM 2034 O O . SER A 1 255 ? -14.664 20.983 16.275 1.00 65.81 255 SER A O 1
ATOM 2036 N N . ASP A 1 256 ? -16.441 20.505 15.003 1.00 68.44 256 ASP A N 1
ATOM 2037 C CA . ASP A 1 256 ? -16.852 19.254 15.633 1.00 68.44 256 ASP A CA 1
ATOM 2038 C C . ASP A 1 256 ? -16.700 18.034 14.708 1.00 68.44 256 ASP A C 1
ATOM 2040 O O . ASP A 1 256 ? -17.292 16.982 14.950 1.00 68.44 256 ASP A O 1
ATOM 2044 N N . THR A 1 257 ? -15.910 18.161 13.641 1.00 67.25 257 THR A N 1
ATOM 2045 C CA . THR A 1 257 ? -15.660 17.085 12.675 1.00 67.25 257 THR A CA 1
ATOM 2046 C C . THR A 1 257 ? -14.172 16.799 12.546 1.00 67.25 257 THR A C 1
ATOM 2048 O O . THR A 1 257 ? -13.345 17.710 12.572 1.00 67.25 257 THR A O 1
ATOM 2051 N N . LEU A 1 258 ? -13.839 15.526 12.364 1.00 70.25 258 LEU A N 1
ATOM 2052 C CA . LEU A 1 258 ? -12.496 15.054 12.045 1.00 70.25 258 LEU A CA 1
ATOM 2053 C C . LEU A 1 258 ? -12.554 14.232 10.756 1.00 70.25 258 LEU A C 1
ATOM 2055 O O . LEU A 1 258 ? -13.555 13.567 10.468 1.00 70.25 258 LEU A O 1
ATOM 2059 N N . ARG A 1 259 ? -11.500 14.317 9.949 1.00 71.25 259 ARG A N 1
ATOM 2060 C CA . ARG A 1 259 ? -11.329 13.481 8.762 1.00 71.25 259 ARG A CA 1
ATOM 2061 C C . ARG A 1 259 ? -10.525 12.255 9.146 1.00 71.25 259 ARG A C 1
ATOM 2063 O O . ARG A 1 259 ? -9.486 12.370 9.792 1.00 71.25 259 ARG A O 1
ATOM 2070 N N . PHE A 1 260 ? -11.031 11.100 8.740 1.00 72.00 260 PHE A N 1
ATOM 2071 C CA . PHE A 1 260 ? -10.353 9.831 8.928 1.00 72.00 260 PHE A CA 1
ATOM 2072 C C . PHE A 1 260 ? -10.188 9.125 7.594 1.00 72.00 260 PHE A C 1
ATOM 2074 O O . PHE A 1 260 ? -11.044 9.221 6.709 1.00 72.00 260 PHE A O 1
ATOM 2081 N N . SER A 1 261 ? -9.073 8.422 7.486 1.00 70.81 261 SER A N 1
ATOM 2082 C CA . SER A 1 261 ? -8.801 7.461 6.434 1.00 70.81 261 SER A CA 1
ATOM 2083 C C . SER A 1 261 ? -8.759 6.076 7.064 1.00 70.81 261 SER A C 1
ATOM 2085 O O . SER A 1 261 ? -8.159 5.879 8.123 1.00 70.81 261 SER A O 1
ATOM 2087 N N . PHE A 1 262 ? -9.420 5.129 6.417 1.00 74.38 262 PHE A N 1
ATOM 2088 C CA . PHE A 1 262 ? -9.354 3.716 6.760 1.00 74.38 262 PHE A CA 1
ATOM 2089 C C . PHE A 1 262 ? -8.532 3.016 5.695 1.00 74.38 262 PHE A C 1
ATOM 2091 O O . PHE A 1 262 ? -8.655 3.369 4.531 1.00 74.38 262 PHE A O 1
ATOM 2098 N N . ALA A 1 263 ? -7.713 2.053 6.091 1.00 74.12 263 ALA A N 1
ATOM 2099 C CA . ALA A 1 263 ? -7.045 1.131 5.184 1.00 74.12 263 ALA A CA 1
ATOM 2100 C C . ALA A 1 263 ? -7.132 -0.272 5.773 1.00 74.12 263 ALA A C 1
ATOM 2102 O O . ALA A 1 263 ? -7.194 -0.427 6.997 1.00 74.12 263 ALA A O 1
ATOM 2103 N N . ALA A 1 264 ? -7.147 -1.297 4.926 1.00 77.31 264 ALA A N 1
ATOM 2104 C CA . ALA A 1 264 ? -7.166 -2.660 5.417 1.00 77.31 264 ALA A CA 1
ATOM 2105 C C . ALA A 1 264 ? -6.483 -3.645 4.485 1.00 77.31 264 ALA A C 1
ATOM 2107 O O . ALA A 1 264 ? -6.676 -3.591 3.273 1.00 77.31 264 ALA A O 1
ATOM 2108 N N . ALA A 1 265 ? -5.773 -4.594 5.090 1.00 76.69 265 ALA A N 1
ATOM 2109 C CA . ALA A 1 265 ? -5.134 -5.693 4.385 1.00 76.69 265 ALA A CA 1
ATOM 2110 C C . ALA A 1 265 ? -5.580 -7.042 4.935 1.00 76.69 265 ALA A C 1
ATOM 2112 O O . ALA A 1 265 ? -5.742 -7.213 6.146 1.00 76.69 265 ALA A O 1
ATOM 2113 N N . GLU A 1 266 ? -5.707 -8.025 4.048 1.00 78.12 266 GLU A N 1
ATOM 2114 C CA . GLU A 1 266 ? -5.879 -9.417 4.452 1.00 78.12 266 GLU A CA 1
ATOM 2115 C C . GLU A 1 266 ? -4.515 -10.062 4.709 1.00 78.12 266 GLU A C 1
ATOM 2117 O O . GLU A 1 266 ? -3.582 -9.940 3.924 1.00 78.12 266 GLU A O 1
ATOM 2122 N N . LYS A 1 267 ? -4.393 -10.788 5.813 1.00 78.06 267 LYS A N 1
ATOM 2123 C CA . LYS A 1 267 ? -3.204 -11.511 6.229 1.00 78.06 267 LYS A CA 1
ATOM 2124 C C . LYS A 1 267 ? -3.316 -12.974 5.825 1.00 78.06 267 LYS A C 1
ATOM 2126 O O . LYS A 1 267 ? -4.026 -13.756 6.458 1.00 78.06 267 LYS A O 1
ATOM 2131 N N . ILE A 1 268 ? -2.546 -13.371 4.817 1.00 69.38 268 ILE A N 1
ATOM 2132 C CA . ILE A 1 268 ? -2.520 -14.740 4.293 1.00 69.38 268 ILE A CA 1
ATOM 2133 C C . ILE A 1 268 ? -1.086 -15.261 4.363 1.00 69.38 268 ILE A C 1
ATOM 2135 O O . ILE A 1 268 ? -0.160 -14.655 3.834 1.00 69.38 268 ILE A O 1
ATOM 2139 N N . ASN A 1 269 ? -0.884 -16.397 5.038 1.00 68.25 269 ASN A N 1
ATOM 2140 C CA . ASN A 1 269 ? 0.423 -17.061 5.170 1.00 68.25 269 ASN A CA 1
ATOM 2141 C C . ASN A 1 269 ? 1.572 -16.163 5.682 1.00 68.25 269 ASN A C 1
ATOM 2143 O O . ASN A 1 269 ? 2.737 -16.445 5.425 1.00 68.25 269 ASN A O 1
ATOM 2147 N N . GLY A 1 270 ? 1.257 -15.112 6.446 1.00 63.25 270 GLY A N 1
ATOM 2148 C CA . GLY A 1 270 ? 2.245 -14.193 7.021 1.00 63.25 270 GLY A CA 1
ATOM 2149 C C . GLY A 1 270 ? 2.501 -12.921 6.211 1.00 63.25 270 GLY A C 1
ATOM 2150 O O . GLY A 1 270 ? 3.089 -12.004 6.774 1.00 63.25 270 GLY A O 1
ATOM 2151 N N . ALA A 1 271 ? 2.001 -12.836 4.976 1.00 63.66 271 ALA A N 1
ATOM 2152 C CA . ALA A 1 271 ? 2.014 -11.626 4.156 1.00 63.66 271 ALA A CA 1
ATOM 2153 C C . ALA A 1 271 ? 0.669 -10.880 4.234 1.00 63.66 271 ALA A C 1
ATOM 2155 O O . ALA A 1 271 ? -0.352 -11.479 4.585 1.00 63.66 271 ALA A O 1
ATOM 2156 N N . TYR A 1 272 ? 0.682 -9.588 3.915 1.00 70.31 272 TYR A N 1
ATOM 2157 C CA . TYR A 1 272 ? -0.469 -8.686 3.900 1.00 70.31 272 TYR A CA 1
ATOM 2158 C C . TYR A 1 272 ? -0.839 -8.351 2.455 1.00 70.31 272 TYR A C 1
ATOM 2160 O O . TYR A 1 272 ? 0.029 -7.987 1.678 1.00 70.31 272 TYR A O 1
ATOM 2168 N N . TYR A 1 273 ? -2.109 -8.466 2.096 1.00 66.00 273 TYR A N 1
ATOM 2169 C CA . TYR A 1 273 ? -2.607 -8.252 0.741 1.00 66.00 273 TYR A CA 1
ATOM 2170 C C . TYR A 1 273 ? -3.568 -7.073 0.756 1.00 66.00 273 TYR A C 1
ATOM 2172 O O . TYR A 1 273 ? -4.561 -7.095 1.492 1.00 66.00 273 TYR A O 1
ATOM 2180 N N . ASP A 1 274 ? -3.259 -6.053 -0.039 1.00 68.12 274 ASP A N 1
ATOM 2181 C CA . ASP A 1 274 ? -4.137 -4.905 -0.224 1.00 68.12 274 ASP A CA 1
ATOM 2182 C C . ASP A 1 274 ? -5.115 -5.196 -1.363 1.00 68.12 274 ASP A C 1
ATOM 2184 O O . ASP A 1 274 ? -4.773 -5.125 -2.540 1.00 68.12 274 ASP A O 1
ATOM 2188 N N . ARG A 1 275 ? -6.344 -5.570 -1.007 1.00 59.84 275 ARG A N 1
ATOM 2189 C CA . ARG A 1 275 ? -7.376 -5.985 -1.967 1.00 59.84 275 ARG A CA 1
ATOM 2190 C C . ARG A 1 275 ? -8.151 -4.821 -2.590 1.00 59.84 275 ARG A C 1
ATOM 2192 O O . ARG A 1 275 ? -9.357 -4.929 -2.773 1.00 59.84 275 ARG A O 1
ATOM 2199 N N . GLY A 1 276 ? -7.482 -3.701 -2.864 1.00 48.19 276 GLY A N 1
ATOM 2200 C CA . GLY A 1 276 ? -7.948 -2.629 -3.760 1.00 48.19 276 GLY A CA 1
ATOM 2201 C C . GLY A 1 276 ? -9.180 -1.805 -3.343 1.00 48.19 276 GLY A C 1
ATOM 2202 O O . GLY A 1 276 ? -9.331 -0.680 -3.805 1.00 48.19 276 GLY A O 1
ATOM 2203 N N . GLU A 1 277 ? -10.046 -2.280 -2.444 1.00 49.47 277 GLU A N 1
ATOM 2204 C CA . GLU A 1 277 ? -11.342 -1.635 -2.157 1.00 49.47 277 GLU A CA 1
ATOM 2205 C C . GLU A 1 277 ? -11.388 -0.793 -0.865 1.00 49.47 277 GLU A C 1
ATOM 2207 O O . GLU A 1 277 ? -12.435 -0.250 -0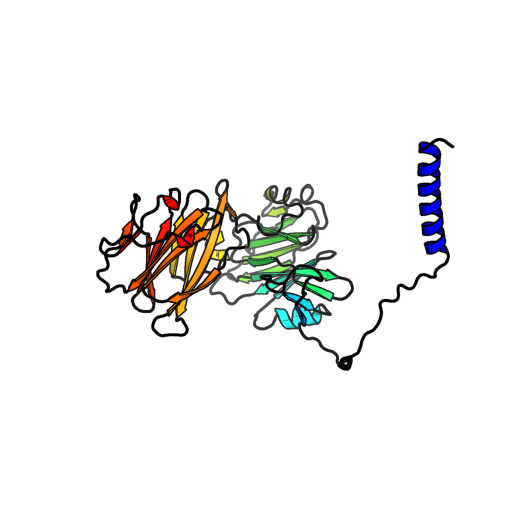.505 1.00 49.47 277 GLU A O 1
ATOM 2212 N N . ASN A 1 278 ? -10.281 -0.658 -0.128 1.00 51.97 278 ASN A N 1
ATOM 2213 C CA . ASN A 1 278 ? -10.374 -0.353 1.307 1.00 51.97 278 ASN A CA 1
ATOM 2214 C C . ASN A 1 278 ? -9.786 0.975 1.790 1.00 51.97 278 ASN A C 1
ATOM 2216 O O . ASN A 1 278 ? -9.822 1.212 2.998 1.00 51.97 278 ASN A O 1
ATOM 2220 N N . VAL A 1 279 ? -9.337 1.876 0.906 1.00 50.25 279 VAL A N 1
ATOM 2221 C CA . VAL A 1 279 ? -9.011 3.254 1.318 1.00 50.25 279 VAL A CA 1
ATOM 2222 C C . VAL A 1 279 ? -10.268 4.122 1.329 1.00 50.25 279 VAL A C 1
ATOM 2224 O O . VAL A 1 279 ? -10.535 4.902 0.414 1.00 50.25 279 VAL A O 1
ATOM 2227 N N . LYS A 1 280 ? -11.079 3.995 2.384 1.00 52.31 280 LYS A N 1
ATOM 2228 C CA . LYS A 1 280 ? -12.223 4.893 2.594 1.00 52.31 280 LYS A CA 1
ATOM 2229 C C . LYS A 1 280 ? -11.733 6.154 3.297 1.00 52.31 280 LYS A C 1
ATOM 2231 O O . LYS A 1 280 ? -11.361 6.114 4.466 1.00 52.31 280 LYS A O 1
ATOM 2236 N N . SER A 1 281 ? -11.760 7.290 2.601 1.00 49.88 281 SER A N 1
ATOM 2237 C CA . SER A 1 281 ? -11.625 8.603 3.240 1.00 49.88 281 SER A CA 1
ATOM 2238 C C . SER A 1 281 ? -13.012 9.160 3.563 1.00 49.88 281 SER A C 1
ATOM 2240 O O . SER A 1 281 ? -13.918 9.155 2.729 1.00 49.88 281 SER A O 1
ATOM 2242 N N . GLY A 1 282 ? -13.210 9.612 4.800 1.00 52.00 282 GLY A N 1
ATOM 2243 C CA . GLY A 1 282 ? -14.514 10.054 5.281 1.00 52.00 282 GLY A CA 1
ATOM 2244 C C . GLY A 1 282 ? -14.422 11.191 6.291 1.00 52.00 282 GLY A C 1
ATOM 2245 O O . GLY A 1 282 ? -13.435 11.352 7.005 1.00 52.00 282 GLY A O 1
ATOM 2246 N N . GLN A 1 283 ? -15.480 12.000 6.361 1.00 49.16 283 GLN A N 1
ATOM 2247 C CA . GLN A 1 283 ? -15.678 12.946 7.461 1.00 49.16 283 GLN A CA 1
ATOM 2248 C C . GLN A 1 283 ? -16.532 12.290 8.542 1.00 49.16 283 GLN A C 1
ATOM 2250 O O . GLN A 1 283 ? -17.658 11.857 8.283 1.00 49.16 283 GLN A O 1
ATOM 2255 N N . VAL A 1 284 ? -16.008 12.253 9.763 1.00 58.38 284 VAL A N 1
ATOM 2256 C CA . VAL A 1 284 ? -16.687 11.695 10.931 1.00 58.38 284 VAL A CA 1
ATOM 2257 C C . VAL A 1 284 ? -16.980 12.833 11.910 1.00 58.38 284 VAL A C 1
ATOM 2259 O O . VAL A 1 284 ? -16.115 13.644 12.239 1.00 58.38 284 VAL A O 1
ATOM 2262 N N . LEU A 1 285 ? -18.232 12.920 12.358 1.00 54.38 285 LEU A N 1
ATOM 2263 C CA . LEU A 1 285 ? -18.639 13.821 13.440 1.00 54.38 285 LEU A CA 1
ATOM 2264 C C . LEU A 1 285 ? -18.083 13.309 14.775 1.00 54.38 285 LEU A C 1
ATOM 2266 O O . LEU A 1 285 ? -18.108 12.102 15.024 1.00 54.38 285 LEU A O 1
ATOM 2270 N N . LEU A 1 286 ? -17.645 14.213 15.656 1.00 56.50 286 LEU A N 1
ATOM 2271 C CA . LEU A 1 286 ? -17.381 13.885 17.060 1.00 56.50 286 LEU A CA 1
ATOM 2272 C C . LEU A 1 286 ? -18.628 13.230 17.680 1.00 56.50 286 LEU A C 1
ATOM 2274 O O . LEU A 1 286 ? -19.749 13.675 17.428 1.00 56.50 286 LEU A O 1
ATOM 2278 N N . ARG A 1 287 ? -18.429 12.204 18.523 1.00 63.03 287 ARG A N 1
ATOM 2279 C CA . ARG A 1 287 ? -19.493 11.406 19.177 1.00 63.03 287 ARG A CA 1
ATOM 2280 C C . ARG A 1 287 ? -20.264 10.492 18.229 1.00 63.03 287 ARG A C 1
ATOM 2282 O O . ARG A 1 287 ? -21.480 10.331 18.353 1.00 63.03 287 ARG A O 1
ATOM 2289 N N . ARG A 1 288 ? -19.556 9.889 17.278 1.00 74.38 288 ARG A N 1
ATOM 2290 C CA . ARG A 1 288 ? -20.103 8.845 16.411 1.00 74.38 288 ARG A CA 1
ATOM 2291 C C . ARG A 1 288 ? -19.610 7.477 16.863 1.00 74.38 288 ARG A C 1
ATOM 2293 O O . ARG A 1 288 ? -18.459 7.323 17.264 1.00 74.38 288 ARG A O 1
ATOM 2300 N N . TYR A 1 289 ? -20.507 6.509 16.757 1.00 82.06 289 TYR A N 1
ATOM 2301 C CA . TYR A 1 289 ? -20.277 5.091 16.997 1.00 82.06 289 TYR A CA 1
ATOM 2302 C C . TYR A 1 289 ? -20.721 4.375 15.731 1.00 82.06 289 TYR A C 1
ATOM 2304 O O . TYR A 1 289 ? -21.795 4.688 15.206 1.00 82.06 289 TYR A O 1
ATOM 2312 N N . MET A 1 290 ? -19.894 3.488 15.201 1.00 80.69 290 MET A N 1
ATOM 2313 C CA . MET A 1 290 ? -20.193 2.805 13.952 1.00 80.69 290 MET A CA 1
ATOM 2314 C C . MET A 1 290 ? -19.548 1.433 13.901 1.00 80.69 290 MET A C 1
ATOM 2316 O O . MET A 1 290 ? -18.528 1.192 14.539 1.00 80.69 290 MET A O 1
ATOM 2320 N N . ILE A 1 291 ? -20.167 0.561 13.120 1.00 84.69 291 ILE A N 1
ATOM 2321 C CA . ILE A 1 291 ? -19.570 -0.692 12.692 1.00 84.69 291 ILE A CA 1
ATOM 2322 C C . ILE A 1 291 ? -19.116 -0.494 11.255 1.00 84.69 291 ILE A C 1
ATOM 2324 O O . ILE A 1 291 ? -19.869 0.048 10.447 1.00 84.69 291 ILE A O 1
ATOM 2328 N N . GLU A 1 292 ? -17.909 -0.946 10.954 1.00 79.06 292 GLU A N 1
ATOM 2329 C CA . GLU A 1 292 ? -17.419 -1.059 9.586 1.00 79.06 292 GLU A CA 1
ATOM 2330 C C . GLU A 1 292 ? -17.193 -2.533 9.258 1.00 79.06 292 GLU A C 1
ATOM 2332 O O . GLU A 1 292 ? -16.540 -3.254 10.018 1.00 79.06 292 GLU A O 1
ATOM 2337 N N . GLU A 1 293 ? -17.757 -2.970 8.133 1.00 80.56 293 GLU A N 1
ATOM 2338 C CA . GLU A 1 293 ? -17.450 -4.261 7.527 1.00 80.56 293 GLU A CA 1
ATOM 2339 C C . GLU A 1 293 ? -16.275 -4.092 6.570 1.00 80.56 293 GLU A C 1
ATOM 2341 O O . GLU A 1 293 ? -16.300 -3.252 5.666 1.00 80.56 293 GLU A O 1
ATOM 2346 N N . VAL A 1 294 ? -15.242 -4.898 6.775 1.00 73.94 294 VAL A N 1
ATOM 2347 C CA . VAL A 1 294 ? -13.997 -4.839 6.024 1.00 73.94 294 VAL A CA 1
ATOM 2348 C C . VAL A 1 294 ? -13.552 -6.261 5.722 1.00 73.94 294 VAL A C 1
ATOM 2350 O O . VAL A 1 294 ? -13.214 -7.020 6.628 1.00 73.94 294 VAL A O 1
ATOM 2353 N N . GLN A 1 295 ? -13.553 -6.632 4.439 1.00 71.88 295 GLN A N 1
ATOM 2354 C CA . GLN A 1 295 ? -13.183 -7.982 3.984 1.00 71.88 295 GLN A CA 1
ATOM 2355 C C . GLN A 1 295 ? -13.976 -9.098 4.705 1.00 71.88 295 GLN A C 1
ATOM 2357 O O . GLN A 1 295 ? -13.442 -10.160 5.026 1.00 71.88 295 GLN A O 1
ATOM 2362 N N . GLY A 1 296 ? -15.260 -8.844 4.989 1.00 76.19 296 GLY A N 1
ATOM 2363 C CA . GLY A 1 296 ? -16.147 -9.771 5.702 1.00 76.19 296 GLY A CA 1
ATOM 2364 C C . GLY A 1 296 ? -15.886 -9.890 7.209 1.00 76.19 296 GLY A C 1
ATOM 2365 O O . GLY A 1 296 ? -16.465 -10.762 7.856 1.00 76.19 296 GLY A O 1
ATOM 2366 N N . GLU A 1 297 ? -15.021 -9.044 7.776 1.00 86.31 297 GLU A N 1
ATOM 2367 C CA . GLU A 1 297 ? -14.815 -8.896 9.218 1.00 86.31 297 GLU A CA 1
ATOM 2368 C C . GLU A 1 297 ? -15.414 -7.577 9.711 1.00 86.31 297 GLU A C 1
ATOM 2370 O O . GLU A 1 297 ? -15.350 -6.560 9.022 1.00 86.31 297 GLU A O 1
ATOM 2375 N N . TYR A 1 298 ? -15.990 -7.579 10.914 1.00 87.62 298 TYR A N 1
ATOM 2376 C CA . TYR A 1 298 ? -16.625 -6.395 11.486 1.00 87.62 298 TYR A CA 1
ATOM 2377 C C . TYR A 1 298 ? -15.750 -5.750 12.557 1.00 87.62 298 TYR A C 1
ATOM 2379 O O . TYR A 1 298 ? -15.169 -6.423 13.414 1.00 87.62 298 TYR A O 1
ATOM 2387 N N . TYR A 1 299 ? -15.710 -4.422 12.546 1.00 88.88 299 TYR A N 1
ATOM 2388 C CA . TYR A 1 299 ? -14.975 -3.621 13.515 1.00 88.88 299 TYR A CA 1
ATOM 2389 C C . TYR A 1 299 ? -15.890 -2.576 14.133 1.00 88.88 299 TYR A C 1
ATOM 2391 O O . TYR A 1 299 ? -16.557 -1.825 13.424 1.00 88.88 299 TYR A O 1
ATOM 2399 N N . MET A 1 300 ? -15.890 -2.502 15.462 1.00 90.44 300 MET A N 1
ATOM 2400 C CA . MET A 1 300 ? -16.548 -1.431 16.196 1.00 90.44 300 MET A CA 1
ATOM 2401 C C . MET A 1 300 ? -15.601 -0.239 16.307 1.00 90.44 300 MET A C 1
ATOM 2403 O O . MET A 1 300 ? -14.487 -0.375 16.813 1.00 90.44 300 MET A O 1
ATOM 2407 N N . LEU A 1 301 ? -16.067 0.929 15.879 1.00 87.81 301 LEU A N 1
ATOM 2408 C CA . LEU A 1 301 ? -15.339 2.192 15.878 1.00 87.81 301 LEU A CA 1
ATOM 2409 C C . LEU A 1 301 ? -16.116 3.247 16.662 1.00 87.81 301 LEU A C 1
ATOM 2411 O O . LEU A 1 301 ? -17.336 3.374 16.530 1.00 87.81 301 LEU A O 1
ATOM 2415 N N . TYR A 1 302 ? -15.411 4.057 17.443 1.00 86.31 302 TYR A N 1
ATOM 2416 C CA . TYR A 1 302 ? -15.999 5.231 18.075 1.00 86.31 302 TYR A CA 1
ATOM 2417 C C . TYR A 1 302 ? -15.056 6.422 18.097 1.00 86.31 302 TYR A C 1
ATOM 2419 O O . TYR A 1 302 ? -13.835 6.289 18.090 1.00 86.31 302 TYR A O 1
ATOM 2427 N N . LEU A 1 303 ? -15.657 7.603 18.194 1.00 84.31 303 LEU A N 1
ATOM 2428 C CA . LEU A 1 303 ? -14.961 8.863 18.394 1.00 84.31 303 LEU A CA 1
ATOM 2429 C C . LEU A 1 303 ? -15.609 9.614 19.556 1.00 84.31 303 LEU A C 1
ATOM 2431 O O . LEU A 1 303 ? -16.789 9.955 19.481 1.00 84.31 303 LEU A O 1
ATOM 2435 N N . ARG A 1 304 ? -14.848 9.898 20.614 1.00 84.81 304 ARG A N 1
ATOM 2436 C CA . ARG A 1 304 ? -15.325 10.608 21.818 1.00 84.81 304 ARG A CA 1
ATOM 2437 C C . ARG A 1 304 ? -14.422 11.779 22.183 1.00 84.81 304 ARG A C 1
ATOM 2439 O O . ARG A 1 304 ? -13.278 11.827 21.746 1.00 84.81 304 ARG A O 1
ATOM 2446 N N . GLY A 1 305 ? -14.900 12.705 23.009 1.00 82.50 305 GLY A N 1
ATOM 2447 C CA . GLY A 1 305 ? -14.024 13.708 23.621 1.00 82.50 305 GLY A CA 1
ATOM 2448 C C . GLY A 1 305 ? -13.110 13.076 24.679 1.00 82.50 305 GLY A C 1
ATOM 2449 O O . GLY A 1 305 ? -13.546 12.216 25.442 1.00 82.50 305 GLY A O 1
ATOM 2450 N N . ALA A 1 306 ? -11.854 13.510 24.770 1.00 77.62 306 ALA A N 1
ATOM 2451 C CA . ALA A 1 306 ? -10.882 12.982 25.732 1.00 77.62 306 ALA A CA 1
ATOM 2452 C C . ALA A 1 306 ? -11.266 13.290 27.191 1.00 77.62 306 ALA A C 1
ATOM 2454 O O . ALA A 1 306 ? -11.025 12.482 28.084 1.00 77.62 306 ALA A O 1
ATOM 2455 N N . GLU A 1 307 ? -11.916 14.433 27.433 1.00 76.38 307 GLU A N 1
ATOM 2456 C CA . GLU A 1 307 ? -12.426 14.827 28.756 1.00 76.38 307 GLU A CA 1
ATOM 2457 C C . GLU A 1 307 ? -13.813 14.244 29.084 1.00 76.38 307 GLU A C 1
ATOM 2459 O O . GLU A 1 307 ? -14.345 14.470 30.175 1.00 76.38 307 GLU A O 1
ATOM 2464 N N . GLU A 1 308 ? -14.430 13.504 28.159 1.00 74.88 308 GLU A N 1
ATOM 2465 C CA . GLU A 1 308 ? -15.719 12.866 28.410 1.00 74.88 308 GLU A CA 1
ATOM 2466 C C . GLU A 1 308 ? -15.519 11.624 29.285 1.00 74.88 308 GLU A C 1
ATOM 2468 O O . GLU A 1 308 ? -14.872 10.656 28.886 1.00 74.88 308 GLU A O 1
ATOM 2473 N N . ASN A 1 309 ? -16.123 11.634 30.479 1.00 76.38 309 ASN A N 1
ATOM 2474 C CA . ASN A 1 309 ? -16.228 10.466 31.364 1.00 76.38 309 ASN A CA 1
ATOM 2475 C C . ASN A 1 309 ? -17.309 9.489 30.873 1.00 76.38 309 ASN A C 1
ATOM 2477 O O . ASN A 1 309 ? -18.161 9.061 31.64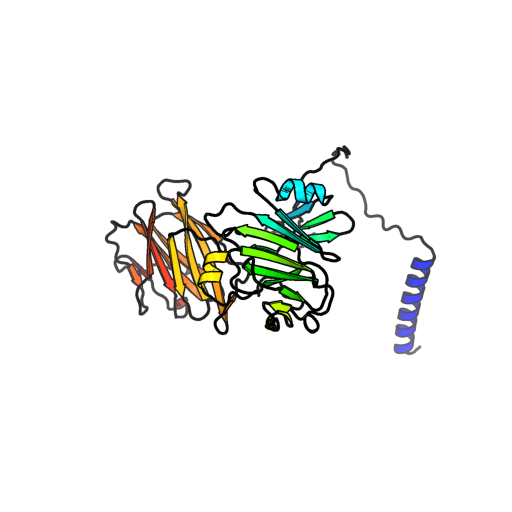9 1.00 76.38 309 ASN A O 1
ATOM 2481 N N . THR A 1 310 ? -17.307 9.193 29.578 1.00 83.88 310 THR A N 1
ATOM 2482 C CA . THR A 1 310 ? -18.225 8.234 28.976 1.00 83.88 310 THR A CA 1
ATOM 2483 C C . THR A 1 310 ? -17.665 6.832 29.160 1.00 83.88 310 THR A C 1
ATOM 2485 O O . THR A 1 310 ? -16.542 6.545 28.745 1.00 83.88 310 THR A O 1
ATOM 2488 N N . GLU A 1 311 ? -18.440 5.957 29.790 1.00 87.88 311 GLU A N 1
ATOM 2489 C CA . GLU A 1 311 ? -18.086 4.550 29.944 1.00 87.88 311 GLU A CA 1
ATOM 2490 C C . GLU A 1 311 ? -18.444 3.802 28.658 1.00 87.88 311 GLU A C 1
ATOM 2492 O O . GLU A 1 311 ? -19.615 3.699 28.295 1.00 87.88 311 GLU A O 1
ATOM 2497 N N . ILE A 1 312 ? -17.432 3.283 27.962 1.00 90.44 312 ILE A N 1
ATOM 2498 C CA . ILE A 1 312 ? -17.600 2.492 26.740 1.00 90.44 312 ILE A CA 1
ATOM 2499 C C . ILE A 1 312 ? -17.259 1.038 27.042 1.00 90.44 312 ILE A C 1
ATOM 2501 O O . ILE A 1 312 ? -16.200 0.738 27.593 1.00 90.44 312 ILE A O 1
ATOM 2505 N N . SER A 1 313 ? -18.162 0.131 26.679 1.00 93.19 313 SER A N 1
ATOM 2506 C CA . SER A 1 313 ? -17.962 -1.309 26.842 1.00 93.19 313 SER A CA 1
ATOM 2507 C C . SER A 1 313 ? -18.723 -2.099 25.783 1.00 93.19 313 SER A C 1
ATOM 2509 O O . SER A 1 313 ? -19.615 -1.577 25.117 1.00 93.19 313 SER A O 1
ATOM 2511 N N . ASP A 1 314 ? -18.372 -3.370 25.632 1.00 94.69 314 ASP A N 1
ATOM 2512 C CA . ASP A 1 314 ? -19.118 -4.329 24.829 1.00 94.69 314 ASP A CA 1
ATOM 2513 C C . ASP A 1 314 ? -19.288 -5.653 25.584 1.00 94.69 314 ASP A C 1
ATOM 2515 O O . ASP A 1 314 ? -18.783 -5.837 26.694 1.00 94.69 314 ASP A O 1
ATOM 2519 N N . ASN A 1 315 ? -20.045 -6.580 25.001 1.00 94.56 315 ASN A N 1
ATOM 2520 C CA . ASN A 1 315 ? -20.233 -7.919 25.557 1.00 94.56 315 ASN A CA 1
ATOM 2521 C C . ASN A 1 315 ? -19.093 -8.898 25.210 1.00 94.56 315 ASN A C 1
ATOM 2523 O O . ASN A 1 315 ? -19.286 -10.112 25.328 1.00 94.56 315 ASN A O 1
ATOM 2527 N N . ARG A 1 316 ? -17.924 -8.404 24.774 1.00 93.62 316 ARG A N 1
ATOM 2528 C CA . ARG A 1 316 ? -16.800 -9.217 24.288 1.00 93.62 316 ARG A CA 1
ATOM 2529 C C . ARG A 1 316 ? -15.582 -9.082 25.194 1.00 93.62 316 ARG A C 1
ATOM 2531 O O . ARG A 1 316 ? -15.373 -8.065 25.849 1.00 93.62 316 ARG A O 1
ATOM 2538 N N . GLU A 1 317 ? -14.735 -10.107 25.223 1.00 87.06 317 GLU A N 1
ATOM 2539 C CA . GLU A 1 317 ? -13.457 -10.015 25.937 1.00 87.06 317 GLU A CA 1
ATOM 2540 C C . GLU A 1 317 ? -12.494 -9.042 25.231 1.00 87.06 317 GLU A C 1
ATOM 2542 O O . GLU A 1 317 ? -12.651 -8.713 24.055 1.00 87.06 317 GLU A O 1
ATOM 2547 N N . GLY A 1 318 ? -11.495 -8.547 25.964 1.00 85.12 318 GLY A N 1
ATOM 2548 C CA . GLY A 1 318 ? -10.503 -7.604 25.442 1.00 85.12 318 GLY A CA 1
ATOM 2549 C C . GLY A 1 318 ? -10.913 -6.132 25.539 1.00 85.12 318 GLY A C 1
ATOM 2550 O O . GLY A 1 318 ? -12.077 -5.784 25.737 1.00 85.12 318 GLY A O 1
ATOM 2551 N N . VAL A 1 319 ? -9.918 -5.255 25.424 1.00 90.69 319 VAL A N 1
ATOM 2552 C CA . VAL A 1 319 ? -10.092 -3.798 25.499 1.00 90.69 319 VAL A CA 1
ATOM 2553 C C . VAL A 1 319 ? -10.160 -3.193 24.101 1.00 90.69 319 VAL A C 1
ATOM 2555 O O . VAL A 1 319 ? -9.584 -3.739 23.160 1.00 90.69 319 VAL A O 1
ATOM 2558 N N . PHE A 1 320 ? -10.838 -2.055 23.975 1.00 92.75 320 PHE A N 1
ATOM 2559 C CA . PHE A 1 320 ? -10.713 -1.218 22.787 1.00 92.75 320 PHE A CA 1
ATOM 2560 C C . PHE A 1 320 ? -9.286 -0.687 22.694 1.00 92.75 320 PHE A C 1
ATOM 2562 O O . PHE A 1 320 ? -8.689 -0.299 23.702 1.00 92.75 320 PHE A O 1
ATOM 2569 N N . GLN A 1 321 ? -8.741 -0.678 21.484 1.00 94.25 321 GLN A N 1
ATOM 2570 C CA . GLN A 1 321 ? -7.541 0.094 21.212 1.00 94.25 321 GLN A CA 1
ATOM 2571 C C . GLN A 1 321 ? -7.955 1.553 21.070 1.00 94.25 321 GLN A C 1
ATOM 2573 O O . GLN A 1 321 ? -8.962 1.830 20.423 1.00 94.25 321 GLN A O 1
ATOM 2578 N N . GLU A 1 322 ? -7.200 2.472 21.666 1.00 92.75 322 GLU A N 1
ATOM 2579 C CA . GLU A 1 322 ? -7.503 3.904 21.653 1.00 92.75 322 GLU A CA 1
ATOM 2580 C C . GLU A 1 322 ? -6.276 4.727 21.244 1.00 92.75 322 GLU A C 1
ATOM 2582 O O . GLU A 1 322 ? -5.140 4.376 21.567 1.00 92.75 322 GLU A O 1
ATOM 2587 N N . MET A 1 323 ? -6.519 5.852 20.571 1.00 90.75 323 MET A N 1
ATOM 2588 C CA . MET A 1 323 ? -5.505 6.840 20.207 1.00 90.75 323 MET A CA 1
ATOM 2589 C C . MET A 1 323 ? -6.051 8.262 20.385 1.00 90.75 323 MET A C 1
ATOM 2591 O O . MET A 1 323 ? -7.174 8.565 19.979 1.00 90.75 323 MET A O 1
ATOM 2595 N N . GLU A 1 324 ? -5.236 9.151 20.961 1.00 88.81 324 GLU A N 1
ATOM 2596 C CA . GLU A 1 324 ? -5.534 10.586 21.037 1.00 88.81 324 GLU A CA 1
ATOM 2597 C C . GLU A 1 324 ? -5.314 11.273 19.681 1.00 88.81 324 GLU A C 1
ATOM 2599 O O . GLU A 1 324 ? -4.205 11.283 19.127 1.00 88.81 324 GLU A O 1
ATOM 2604 N N . VAL A 1 325 ? -6.374 11.908 19.193 1.00 84.56 325 VAL A N 1
ATOM 2605 C CA . VAL A 1 325 ? -6.444 12.638 17.920 1.00 84.56 325 VAL A CA 1
ATOM 2606 C C . VAL A 1 325 ? -6.638 14.135 18.173 1.00 84.56 325 VAL A C 1
ATOM 2608 O O . VAL A 1 325 ? -6.775 14.578 19.321 1.00 84.56 325 VAL A O 1
ATOM 2611 N N . SER A 1 326 ? -6.619 14.948 17.117 1.00 78.88 326 SER A N 1
ATOM 2612 C CA . SER A 1 326 ? -6.868 16.391 17.234 1.00 78.88 326 SER A CA 1
ATOM 2613 C C . SER A 1 326 ? -8.235 16.707 17.861 1.00 78.88 326 SER A C 1
ATOM 2615 O O . SER A 1 326 ? -9.084 15.841 18.066 1.00 78.88 326 SER A O 1
ATOM 2617 N N . ASN A 1 327 ? -8.460 17.980 18.202 1.00 77.56 327 ASN A N 1
ATOM 2618 C CA . ASN A 1 327 ? 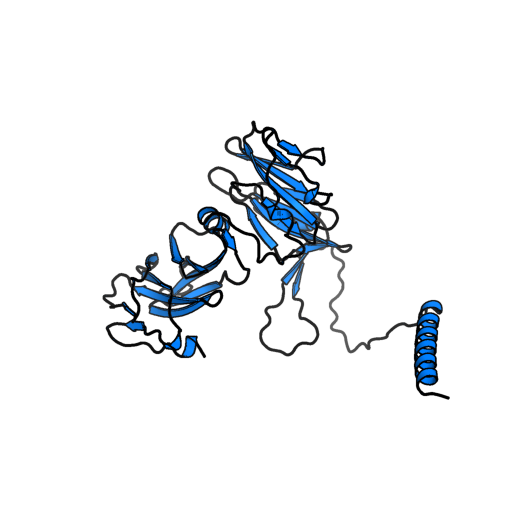-9.681 18.453 18.873 1.00 77.56 327 ASN A CA 1
ATOM 2619 C C . ASN A 1 327 ? -9.951 17.825 20.252 1.00 77.56 327 ASN A C 1
ATOM 2621 O O . ASN A 1 327 ? -11.098 17.782 20.696 1.00 77.56 327 ASN A O 1
ATOM 2625 N N . ASN A 1 328 ? -8.892 17.407 20.961 1.00 80.06 328 ASN A N 1
ATOM 2626 C CA . ASN A 1 328 ? -8.988 16.799 22.292 1.00 80.06 328 ASN A CA 1
ATOM 2627 C C . ASN A 1 328 ? -9.964 15.612 22.291 1.00 80.06 328 ASN A C 1
ATOM 2629 O O . ASN A 1 328 ? -10.855 15.525 23.139 1.00 80.06 328 ASN A O 1
ATOM 2633 N N . ALA A 1 329 ? -9.839 14.746 21.286 1.00 84.62 329 ALA A N 1
ATOM 2634 C CA . ALA A 1 329 ? -10.702 13.597 21.075 1.00 84.62 329 ALA A CA 1
ATOM 2635 C C . ALA A 1 329 ? -9.898 12.291 21.086 1.00 84.62 329 ALA A C 1
ATOM 2637 O O . ALA A 1 329 ? -8.673 12.278 20.972 1.00 84.62 329 ALA A O 1
ATOM 2638 N N . VAL A 1 330 ? -10.613 11.186 21.251 1.00 88.25 330 VAL A N 1
ATOM 2639 C CA . VAL A 1 330 ? -10.077 9.829 21.264 1.00 88.25 330 VAL A CA 1
ATOM 2640 C C . VAL A 1 330 ? -10.839 9.014 20.236 1.00 88.25 330 VAL A C 1
ATOM 2642 O O . VAL A 1 330 ? -12.071 8.936 20.297 1.00 88.25 330 VAL A O 1
ATOM 2645 N N . VAL A 1 331 ? -10.099 8.411 19.309 1.00 88.06 331 VAL A N 1
ATOM 2646 C CA . VAL A 1 331 ? -10.620 7.367 18.430 1.00 88.06 331 VAL A CA 1
ATOM 2647 C C . VAL A 1 331 ? -10.378 6.019 19.091 1.00 88.06 331 VAL A C 1
ATOM 2649 O O . VAL A 1 331 ? -9.282 5.760 19.591 1.00 88.06 331 VAL A O 1
ATOM 2652 N N . GLY A 1 332 ? -11.409 5.184 19.125 1.00 91.00 332 GLY A N 1
ATOM 2653 C CA . GLY A 1 332 ? -11.333 3.827 19.634 1.00 91.00 332 GLY A CA 1
ATOM 2654 C C . GLY A 1 332 ? -11.806 2.822 18.601 1.00 91.00 332 GLY A C 1
ATOM 2655 O O . GLY A 1 332 ? -12.742 3.094 17.848 1.00 91.00 332 GLY A O 1
ATOM 2656 N N . ALA A 1 333 ? -11.158 1.663 18.565 1.00 91.75 333 ALA A N 1
ATOM 2657 C CA . ALA A 1 333 ? -11.484 0.602 17.628 1.00 91.75 333 ALA A CA 1
ATOM 2658 C C . ALA A 1 333 ? -11.289 -0.785 18.252 1.00 91.75 333 ALA A C 1
ATOM 2660 O O . ALA A 1 333 ? -10.384 -1.000 19.067 1.00 91.75 333 ALA A O 1
ATOM 2661 N N . LYS A 1 334 ? -12.136 -1.739 17.862 1.00 93.88 334 LYS A N 1
ATOM 2662 C CA . LYS A 1 334 ? -12.047 -3.137 18.296 1.00 93.88 334 LYS A CA 1
ATOM 2663 C C . LYS A 1 334 ? -12.630 -4.073 17.241 1.00 93.88 334 LYS A C 1
ATOM 2665 O O . LYS A 1 334 ? -13.657 -3.772 16.642 1.00 93.88 334 LYS A O 1
ATOM 2670 N N . TYR A 1 335 ? -11.967 -5.205 17.033 1.00 93.69 335 TYR A N 1
ATOM 2671 C CA . TYR A 1 335 ? -12.460 -6.289 16.190 1.00 93.69 335 TYR A CA 1
ATOM 2672 C C . TYR A 1 335 ? -13.619 -7.019 16.881 1.00 93.69 335 TYR A C 1
ATOM 2674 O O . TYR A 1 335 ? -13.557 -7.283 18.085 1.00 93.69 335 TYR A O 1
ATOM 2682 N N . ILE A 1 336 ? -14.663 -7.339 16.118 1.00 92.56 336 ILE A N 1
ATOM 2683 C CA . ILE A 1 336 ? -15.827 -8.090 16.584 1.00 92.56 336 ILE A CA 1
ATOM 2684 C C . ILE A 1 336 ? -15.610 -9.569 16.240 1.00 92.56 336 ILE A C 1
ATOM 2686 O O . ILE A 1 336 ? -15.782 -9.997 15.104 1.00 92.56 336 ILE A O 1
ATOM 2690 N N . ASP A 1 337 ? -15.253 -10.356 17.251 1.00 91.94 337 ASP A N 1
ATOM 2691 C CA . ASP A 1 337 ? -14.904 -11.782 17.161 1.00 91.94 337 ASP A CA 1
ATOM 2692 C C . ASP A 1 337 ? -16.125 -12.724 17.261 1.00 91.94 337 ASP A C 1
ATOM 2694 O O . ASP A 1 337 ? -16.016 -13.893 17.645 1.00 91.94 337 ASP A O 1
ATOM 2698 N N . CYS A 1 338 ? -17.324 -12.218 16.977 1.00 90.38 338 CYS A N 1
ATOM 2699 C CA . CYS A 1 338 ? -18.572 -12.976 17.016 1.00 90.38 338 CYS A CA 1
ATOM 2700 C C . CYS A 1 338 ? -19.496 -12.601 15.857 1.00 90.38 338 CYS A C 1
ATOM 2702 O O . CYS A 1 338 ? -19.275 -11.576 15.213 1.00 90.38 338 CYS A O 1
ATOM 2704 N N . PRO A 1 339 ? -20.559 -13.390 15.603 1.00 89.69 339 PRO A N 1
ATOM 2705 C CA . PRO A 1 339 ? -21.624 -12.963 14.705 1.00 89.69 339 PRO A CA 1
ATOM 2706 C C . PRO A 1 339 ? -22.133 -11.576 15.104 1.00 89.69 339 PRO A C 1
ATOM 2708 O O . PRO A 1 339 ? -22.327 -11.297 16.293 1.00 89.69 339 PRO A O 1
ATOM 2711 N N . ILE A 1 340 ? -22.317 -10.702 14.119 1.00 87.06 340 ILE A N 1
ATOM 2712 C CA . ILE A 1 340 ? -22.639 -9.293 14.353 1.00 87.06 340 ILE A CA 1
ATOM 2713 C C . ILE A 1 340 ? -23.995 -9.120 15.055 1.00 87.06 340 ILE A C 1
ATOM 2715 O O . ILE A 1 340 ? -24.178 -8.209 15.858 1.00 87.06 340 ILE A O 1
ATOM 2719 N N . GLU A 1 341 ? -24.912 -10.065 14.857 1.00 87.31 341 GLU A N 1
ATOM 2720 C CA . GLU A 1 341 ? -26.225 -10.121 15.501 1.00 87.31 341 GLU A CA 1
ATOM 2721 C C . GLU A 1 341 ? -26.143 -10.423 17.008 1.00 87.31 341 GLU A C 1
ATOM 2723 O O . GLU A 1 341 ? -27.077 -10.133 17.761 1.00 87.31 341 GLU A O 1
ATOM 2728 N N . GLU A 1 342 ? -25.032 -11.013 17.458 1.00 91.12 342 GLU A N 1
ATOM 2729 C CA . GLU A 1 342 ? -24.750 -11.312 18.865 1.00 91.12 342 GLU A CA 1
ATOM 2730 C C . GLU A 1 342 ? -23.930 -10.205 19.548 1.00 91.12 342 GLU A C 1
ATOM 2732 O O . GLU A 1 342 ? -23.786 -10.216 20.776 1.00 91.12 342 GLU A O 1
ATOM 2737 N N . TYR A 1 343 ? -23.396 -9.246 18.783 1.00 93.31 343 TYR A N 1
ATOM 2738 C CA . TYR A 1 343 ? -22.590 -8.154 19.317 1.00 93.31 343 TYR A CA 1
ATOM 2739 C C . TYR A 1 343 ? -23.458 -7.113 20.031 1.00 93.31 343 TYR A C 1
ATOM 2741 O O . TYR A 1 343 ? -24.493 -6.657 19.535 1.00 93.31 343 TYR A O 1
ATOM 2749 N N . GLU A 1 344 ? -23.025 -6.708 21.222 1.00 93.56 344 GLU A N 1
ATOM 2750 C CA . GLU A 1 344 ? -23.696 -5.679 22.010 1.00 93.56 344 GLU A CA 1
ATOM 2751 C C . GLU A 1 344 ? -22.689 -4.621 22.446 1.00 93.56 344 GLU A C 1
ATOM 2753 O O . GLU A 1 344 ? -21.721 -4.929 23.138 1.00 93.56 344 GLU A O 1
ATOM 2758 N N . PHE A 1 345 ? -22.957 -3.367 22.087 1.00 92.44 345 PHE A N 1
ATOM 2759 C CA . PHE A 1 345 ? -22.140 -2.211 22.444 1.00 92.44 345 PHE A CA 1
ATOM 2760 C C . PHE A 1 345 ? -22.901 -1.288 23.398 1.00 92.44 345 PHE A C 1
ATOM 2762 O O . PHE A 1 345 ? -24.099 -1.039 23.216 1.00 92.44 345 PHE A O 1
ATOM 2769 N N . TYR A 1 346 ? -22.205 -0.775 24.409 1.00 91.62 346 TYR A N 1
ATOM 2770 C CA . TYR A 1 346 ? -22.784 -0.037 25.522 1.00 91.62 346 TYR A CA 1
ATOM 2771 C C . TYR A 1 346 ? -22.082 1.302 25.745 1.00 91.62 346 TYR A C 1
ATOM 2773 O O . TYR A 1 346 ? -20.854 1.374 25.806 1.00 91.62 346 TYR A O 1
ATOM 2781 N N . ILE A 1 347 ? -22.886 2.345 25.953 1.00 89.75 347 ILE A N 1
ATOM 2782 C CA . ILE A 1 347 ? -22.443 3.686 26.345 1.00 89.75 347 ILE A CA 1
ATOM 2783 C C . ILE A 1 347 ? -23.114 4.041 27.664 1.00 89.75 347 ILE A C 1
ATOM 2785 O O . ILE A 1 347 ? -24.342 4.069 27.742 1.00 89.75 347 ILE A O 1
ATOM 2789 N N . ASP A 1 348 ? -22.328 4.309 28.702 1.00 89.94 348 ASP A N 1
ATOM 2790 C CA . ASP A 1 348 ? -22.820 4.623 30.049 1.00 89.94 348 ASP A CA 1
ATOM 2791 C C . ASP A 1 348 ? -23.831 3.571 30.556 1.00 89.94 348 ASP A C 1
ATOM 2793 O O . ASP A 1 348 ? -24.849 3.883 31.181 1.00 89.94 348 ASP A O 1
ATOM 2797 N N . GLY A 1 349 ? -23.579 2.301 30.215 1.00 89.88 349 GLY A N 1
ATOM 2798 C CA . GLY A 1 349 ? -24.440 1.156 30.526 1.00 89.88 349 GLY A CA 1
ATOM 2799 C C . GLY A 1 349 ? -25.683 1.000 29.638 1.00 89.88 349 GLY A C 1
ATOM 2800 O O . GLY A 1 349 ? -26.436 0.041 29.814 1.00 89.88 349 GLY A O 1
ATOM 2801 N N . TRP A 1 350 ? -25.915 1.895 28.674 1.00 90.81 350 TRP A N 1
ATOM 2802 C CA . TRP A 1 350 ? -27.021 1.807 27.720 1.00 90.81 350 TRP A CA 1
ATOM 2803 C C . TRP A 1 350 ? -26.591 1.099 26.443 1.00 90.81 350 TRP A C 1
ATOM 2805 O O . TRP A 1 350 ? -25.663 1.538 25.769 1.00 90.81 350 TRP A O 1
ATOM 2815 N N . ARG A 1 351 ? -27.303 0.027 26.086 1.00 90.88 351 ARG A N 1
ATOM 2816 C CA . ARG A 1 351 ? -27.096 -0.684 24.822 1.00 90.88 351 ARG A CA 1
ATOM 2817 C C . ARG A 1 351 ? -27.489 0.203 23.640 1.00 90.88 351 ARG A C 1
ATOM 2819 O O . ARG A 1 351 ? -28.615 0.704 23.605 1.00 90.88 351 ARG A O 1
ATOM 2826 N N . LEU A 1 352 ? -26.591 0.341 22.670 1.00 86.69 352 LEU A N 1
ATOM 2827 C CA . LEU A 1 352 ? -26.883 0.969 21.384 1.00 86.69 352 LEU A CA 1
ATOM 2828 C C . LEU A 1 352 ? -27.575 -0.004 20.429 1.00 86.69 352 LEU A C 1
ATOM 2830 O O . LEU A 1 352 ? -27.311 -1.208 20.434 1.00 86.69 352 LEU A O 1
ATOM 2834 N N . ASP A 1 353 ? -28.457 0.542 19.596 1.00 82.69 353 ASP A N 1
ATOM 2835 C CA . ASP A 1 353 ? -29.046 -0.190 18.482 1.00 82.69 353 ASP A CA 1
ATOM 2836 C C . ASP A 1 353 ? -28.086 -0.154 17.291 1.00 82.69 353 ASP A C 1
ATOM 2838 O O . ASP A 1 353 ? -27.788 0.910 16.750 1.00 82.69 353 ASP A O 1
ATOM 2842 N N . LEU A 1 354 ? -27.589 -1.332 16.930 1.00 75.38 354 LEU A N 1
ATOM 2843 C CA . LEU A 1 354 ? -26.638 -1.554 15.846 1.00 75.38 354 LEU A CA 1
ATOM 2844 C C . LEU A 1 354 ? -27.264 -2.345 14.689 1.00 75.38 354 LEU A C 1
ATOM 2846 O O . LEU A 1 354 ? -26.547 -2.777 13.796 1.00 75.38 354 LEU A O 1
ATOM 2850 N N . SER A 1 355 ? -28.589 -2.541 14.701 1.00 72.94 355 SER A N 1
ATOM 2851 C CA . SER A 1 355 ? -29.306 -3.338 13.692 1.00 72.94 355 SER A CA 1
ATOM 2852 C C . SER A 1 355 ? -29.032 -2.900 12.256 1.00 72.94 355 SER A C 1
ATOM 2854 O O . SER A 1 355 ? -28.772 -3.739 11.405 1.00 72.94 355 SER A O 1
ATOM 2856 N N . GLY A 1 356 ? -28.968 -1.591 12.006 1.00 69.62 356 GLY A N 1
ATOM 2857 C CA . GLY A 1 356 ? -28.677 -1.051 10.674 1.00 69.62 356 GLY A CA 1
ATOM 2858 C C . GLY A 1 356 ? -27.267 -1.331 10.135 1.00 69.62 356 GLY A C 1
ATOM 2859 O O . GLY A 1 356 ? -26.971 -0.897 9.030 1.00 69.62 356 GLY A O 1
ATOM 2860 N N . ALA A 1 357 ? -26.387 -1.990 10.897 1.00 63.28 357 ALA A N 1
ATOM 2861 C CA . ALA A 1 357 ? -25.062 -2.397 10.429 1.00 63.28 357 ALA A CA 1
ATOM 2862 C C . ALA A 1 357 ? -25.031 -3.795 9.784 1.00 63.28 357 ALA A C 1
ATOM 2864 O O . ALA A 1 357 ? -24.013 -4.152 9.201 1.00 63.28 357 ALA A O 1
ATOM 2865 N N . TYR A 1 358 ? -26.099 -4.588 9.922 1.00 63.75 358 TYR A N 1
ATOM 2866 C CA . TYR A 1 358 ? -26.183 -5.963 9.409 1.00 63.75 358 TYR A CA 1
ATOM 2867 C C . TYR A 1 358 ? -27.526 -6.283 8.725 1.00 63.75 358 TYR A C 1
ATOM 2869 O O . TYR A 1 358 ? -27.871 -7.451 8.531 1.00 63.75 358 TYR A O 1
ATOM 2877 N N . GLU A 1 359 ? -28.288 -5.244 8.374 1.00 55.88 359 GLU A N 1
ATOM 2878 C CA . GLU A 1 359 ? -29.402 -5.299 7.412 1.00 55.88 359 GLU A CA 1
ATOM 2879 C C . GLU A 1 359 ? -28.890 -5.011 6.000 1.00 55.88 359 GLU A C 1
ATOM 2881 O O . GLU A 1 359 ? -29.373 -5.692 5.062 1.00 55.88 359 GLU A O 1
#